Protein AF-A0A936Q0Y4-F1 (afdb_monomer_lite)

Radius of gyration: 27.25 Å; chains: 1; bounding box: 67×56×84 Å

Secondary structure (DSSP, 8-state):
-------HHHHHHHTS-SEE--EE---TT-HHHHHHHHHHHHHHHHT-TTSEEEEEEEGGGS-HHHHHHHHHHHH--BTTB---EEEEE-SSS-S--TTSSPPPPPS-TTGGGHHHHH--SSS--TTSSPPPPP--HHHHS---EEEEEE---SSSTTTTT-EEEEEE-SSS--EEEEE--TTSEEEEEEEPSEEEEEEETT---GGGEEEEEE-TTSEE-PPP-PPP--S--------PPPP--------------------PPPPP---------------

Structure (mmCIF, N/CA/C/O backbone):
data_AF-A0A936Q0Y4-F1
#
_entry.id   AF-A0A936Q0Y4-F1
#
loop_
_atom_site.group_PDB
_atom_site.id
_atom_site.type_symbol
_atom_site.label_atom_id
_atom_site.label_alt_id
_atom_site.label_comp_id
_atom_site.label_asym_id
_atom_site.label_entity_id
_atom_site.label_seq_id
_atom_site.pdbx_PDB_ins_code
_atom_site.Cartn_x
_atom_site.Cartn_y
_atom_site.Cartn_z
_atom_site.occupancy
_atom_site.B_iso_or_equiv
_atom_site.auth_seq_id
_atom_site.auth_comp_id
_atom_site.auth_asym_id
_atom_site.auth_atom_id
_atom_site.pdbx_PDB_model_num
ATOM 1 N N . MET A 1 1 ? 22.483 0.364 11.257 1.00 44.03 1 MET A N 1
ATOM 2 C CA . MET A 1 1 ? 21.123 -0.085 10.886 1.00 44.03 1 MET A CA 1
ATOM 3 C C . MET A 1 1 ? 20.164 1.065 11.154 1.00 44.03 1 MET A C 1
ATOM 5 O O . MET A 1 1 ? 19.905 1.358 12.313 1.00 44.03 1 MET A O 1
ATOM 9 N N . GLN A 1 2 ? 19.731 1.791 10.119 1.00 47.25 2 GLN A N 1
ATOM 10 C CA . GLN A 1 2 ? 18.724 2.844 10.293 1.00 47.25 2 GLN A CA 1
ATOM 11 C C . GLN A 1 2 ? 17.365 2.179 10.523 1.00 47.25 2 GLN A C 1
ATOM 13 O O . GLN A 1 2 ? 16.927 1.368 9.711 1.00 47.25 2 GLN A O 1
ATOM 18 N N . ARG A 1 3 ? 16.726 2.481 11.655 1.00 78.75 3 ARG A N 1
ATOM 19 C CA . ARG A 1 3 ? 15.358 2.055 11.959 1.00 78.75 3 ARG A CA 1
ATOM 20 C C . ARG A 1 3 ? 14.447 3.230 11.620 1.00 78.75 3 ARG A C 1
ATOM 22 O O . ARG A 1 3 ? 14.450 4.217 12.342 1.00 78.75 3 ARG A O 1
ATOM 29 N N . VAL A 1 4 ? 13.719 3.146 10.507 1.00 83.56 4 VAL A N 1
ATOM 30 C CA . VAL A 1 4 ? 12.783 4.204 10.071 1.00 83.56 4 VAL A CA 1
ATOM 31 C C . VAL A 1 4 ? 11.356 3.997 10.597 1.00 83.56 4 VAL A C 1
ATOM 33 O O . VAL A 1 4 ? 10.460 4.729 10.203 1.00 83.56 4 VAL A O 1
ATOM 36 N N . PHE A 1 5 ? 11.141 3.014 11.484 1.00 88.56 5 PHE A N 1
ATOM 37 C CA . PHE A 1 5 ? 9.839 2.673 12.086 1.00 88.56 5 PHE A CA 1
ATOM 38 C C . PHE A 1 5 ? 8.705 2.460 11.059 1.00 88.56 5 PHE A C 1
ATOM 40 O O . PHE A 1 5 ? 7.540 2.720 11.340 1.00 88.56 5 PHE A O 1
ATOM 47 N N . GLN A 1 6 ? 9.054 1.973 9.864 1.00 90.19 6 GLN A N 1
ATOM 48 C CA . GLN A 1 6 ? 8.125 1.704 8.763 1.00 90.19 6 GLN A CA 1
ATOM 49 C C . GLN A 1 6 ? 8.069 0.203 8.470 1.00 90.19 6 GLN A C 1
ATOM 51 O O . GLN A 1 6 ? 8.720 -0.281 7.543 1.00 90.19 6 GLN A O 1
ATOM 56 N N . ASP A 1 7 ? 7.304 -0.538 9.273 1.00 93.38 7 ASP A N 1
ATOM 57 C CA . ASP A 1 7 ? 7.049 -1.965 9.039 1.00 93.38 7 ASP A CA 1
ATOM 58 C C . ASP A 1 7 ? 5.896 -2.160 8.045 1.00 93.38 7 ASP A C 1
ATOM 60 O O . ASP A 1 7 ? 4.811 -2.649 8.355 1.00 93.38 7 ASP A O 1
ATOM 64 N N . TRP A 1 8 ? 6.135 -1.726 6.811 1.00 94.38 8 TRP A N 1
ATOM 65 C CA . TRP A 1 8 ? 5.148 -1.805 5.738 1.00 94.38 8 TRP A CA 1
ATOM 66 C C . TRP A 1 8 ? 4.722 -3.244 5.428 1.00 94.38 8 TRP A C 1
ATOM 68 O O . TRP A 1 8 ? 3.602 -3.462 4.965 1.00 94.38 8 TRP A O 1
ATOM 78 N N . HIS A 1 9 ? 5.590 -4.224 5.690 1.00 94.50 9 HIS A N 1
ATOM 79 C CA . HIS A 1 9 ? 5.288 -5.633 5.488 1.00 94.50 9 HIS A CA 1
ATOM 80 C C . HIS A 1 9 ? 4.212 -6.110 6.470 1.00 94.50 9 HIS A C 1
ATOM 82 O O . HIS A 1 9 ? 3.206 -6.672 6.032 1.00 94.50 9 HIS A O 1
ATOM 88 N N . ALA A 1 10 ? 4.370 -5.819 7.768 1.00 94.25 10 ALA A N 1
ATOM 89 C CA . ALA A 1 10 ? 3.333 -6.095 8.761 1.00 94.25 10 ALA A CA 1
ATOM 90 C C . ALA A 1 10 ? 2.037 -5.332 8.445 1.00 94.25 10 ALA A C 1
ATOM 92 O O . ALA A 1 10 ? 0.947 -5.898 8.510 1.00 94.25 10 ALA A O 1
ATOM 93 N N . TRP A 1 11 ? 2.126 -4.080 7.986 1.00 95.12 11 TRP A N 1
ATOM 94 C CA . TRP A 1 11 ? 0.936 -3.299 7.626 1.00 95.12 11 TRP A CA 1
ATOM 95 C C . TRP A 1 11 ? 0.146 -3.895 6.447 1.00 95.12 11 TRP A C 1
ATOM 97 O O . TRP A 1 11 ? -1.085 -3.789 6.422 1.00 95.12 11 TRP A O 1
ATOM 107 N N . LEU A 1 12 ? 0.811 -4.549 5.486 1.00 95.19 12 LEU A N 1
ATOM 108 C CA . LEU A 1 12 ? 0.143 -5.332 4.436 1.00 95.19 12 LEU A CA 1
ATOM 109 C C . LEU A 1 12 ? -0.513 -6.600 4.998 1.00 95.19 12 LEU A C 1
ATOM 111 O O . LEU A 1 12 ? -1.642 -6.925 4.620 1.00 95.19 12 LEU A O 1
ATOM 115 N N . GLU A 1 13 ? 0.173 -7.310 5.896 1.00 94.19 13 GLU A N 1
ATOM 116 C CA . GLU A 1 13 ? -0.337 -8.530 6.533 1.00 94.19 13 GLU A CA 1
ATOM 117 C C . GLU A 1 13 ? -1.594 -8.255 7.372 1.00 94.19 13 GLU A C 1
ATOM 119 O O . GLU A 1 13 ? -2.608 -8.960 7.268 1.00 94.19 13 GLU A O 1
ATOM 124 N N . GLU A 1 14 ? -1.548 -7.194 8.175 1.00 92.94 14 GLU A N 1
ATOM 125 C CA . GLU A 1 14 ? -2.656 -6.699 8.991 1.00 92.94 14 GLU A CA 1
ATOM 126 C C . GLU A 1 14 ? -3.783 -6.117 8.131 1.00 92.94 14 GLU A C 1
ATOM 128 O O . GLU A 1 14 ? -4.952 -6.118 8.528 1.00 92.94 14 GLU A O 1
ATOM 133 N N . GLY A 1 15 ? -3.449 -5.693 6.912 1.00 93.00 15 GLY A N 1
ATOM 134 C CA . GLY A 1 15 ? -4.382 -5.128 5.954 1.00 93.00 15 GLY A CA 1
ATOM 135 C C . GLY A 1 15 ? -4.715 -3.661 6.216 1.00 93.00 15 GLY A C 1
ATOM 136 O O . GLY A 1 15 ? -5.792 -3.229 5.799 1.00 93.00 15 GLY A O 1
ATOM 137 N N . ILE A 1 16 ? -3.811 -2.945 6.892 1.00 93.25 16 ILE A N 1
ATOM 138 C CA . ILE A 1 16 ? -3.832 -1.491 7.108 1.00 93.25 16 ILE A CA 1
ATOM 139 C C . ILE A 1 16 ? -3.593 -0.760 5.783 1.00 93.25 16 ILE A C 1
ATOM 141 O O . ILE A 1 16 ? -4.251 0.237 5.502 1.00 93.25 16 ILE A O 1
ATOM 145 N N . LEU A 1 17 ? -2.677 -1.275 4.958 1.00 94.69 17 LEU A N 1
ATOM 146 C CA . LEU A 1 17 ? -2.423 -0.761 3.614 1.00 94.69 17 LEU A CA 1
ATOM 147 C C . LEU A 1 17 ? -3.189 -1.561 2.561 1.00 94.69 17 LEU A C 1
ATOM 149 O O . LEU A 1 17 ? -3.325 -2.781 2.671 1.00 94.69 17 LEU A O 1
ATOM 153 N N . ASP A 1 18 ? -3.628 -0.878 1.503 1.00 93.00 18 ASP A N 1
ATOM 154 C CA . ASP A 1 18 ? -4.085 -1.522 0.269 1.00 93.00 18 ASP A CA 1
ATOM 155 C C . ASP A 1 18 ? -2.906 -1.939 -0.614 1.00 93.00 18 ASP A C 1
ATOM 157 O O . ASP A 1 18 ? -2.888 -3.040 -1.163 1.00 93.00 18 ASP A O 1
ATOM 161 N N . LEU A 1 19 ? -1.922 -1.048 -0.740 1.00 93.88 19 LEU A N 1
ATOM 162 C CA . LEU A 1 19 ? -0.733 -1.226 -1.561 1.00 93.88 19 LEU A CA 1
ATOM 163 C C . LEU A 1 19 ? 0.509 -0.751 -0.805 1.00 93.88 19 LEU A C 1
ATOM 165 O O . LEU A 1 19 ? 0.465 0.280 -0.135 1.00 93.88 19 LEU A O 1
ATOM 169 N N . ALA A 1 20 ? 1.625 -1.456 -0.977 1.00 96.00 20 ALA A N 1
ATOM 170 C CA . ALA A 1 20 ? 2.949 -0.943 -0.635 1.00 96.00 20 ALA A CA 1
ATOM 171 C C . ALA A 1 20 ? 3.695 -0.530 -1.904 1.00 96.00 20 ALA A C 1
ATOM 173 O O . ALA A 1 20 ? 3.575 -1.189 -2.940 1.00 96.00 20 ALA A O 1
ATOM 174 N N . VAL A 1 21 ? 4.495 0.537 -1.808 1.00 97.12 21 VAL A N 1
ATOM 175 C CA . VAL A 1 21 ? 5.378 0.990 -2.892 1.00 97.12 21 VAL A CA 1
ATOM 176 C C . VAL A 1 21 ? 6.831 1.074 -2.408 1.00 97.12 21 VAL A C 1
ATOM 178 O O . VAL A 1 21 ? 7.335 2.181 -2.196 1.00 97.12 21 VAL A O 1
ATOM 181 N N . PRO A 1 22 ? 7.517 -0.062 -2.164 1.00 96.31 22 PRO A N 1
ATOM 182 C CA . PRO A 1 22 ? 8.913 -0.040 -1.744 1.00 96.31 22 PRO A CA 1
ATOM 183 C C . PRO A 1 22 ? 9.793 0.644 -2.796 1.00 96.31 22 PRO A C 1
ATOM 185 O O . PRO A 1 22 ? 9.683 0.395 -3.999 1.00 96.31 22 PRO A O 1
ATOM 188 N N . MET A 1 23 ? 10.665 1.542 -2.339 1.00 96.19 23 MET A N 1
ATOM 189 C CA . MET A 1 23 ? 11.540 2.339 -3.201 1.00 96.19 23 MET A CA 1
ATOM 190 C C . MET A 1 23 ? 12.806 1.559 -3.569 1.00 96.19 23 MET A C 1
ATOM 192 O O . MET A 1 23 ? 13.896 1.838 -3.063 1.00 96.19 23 MET A O 1
ATOM 196 N N . ASN A 1 24 ? 12.673 0.599 -4.483 1.00 96.62 24 ASN A N 1
ATOM 197 C CA . ASN A 1 24 ? 13.772 -0.217 -5.005 1.00 96.62 24 ASN A CA 1
ATOM 198 C C . ASN A 1 24 ? 14.612 0.562 -6.029 1.00 96.62 24 ASN A C 1
ATOM 200 O O . ASN A 1 24 ? 14.730 0.189 -7.196 1.00 96.62 24 ASN A O 1
ATOM 204 N N . TYR A 1 25 ? 15.202 1.680 -5.595 1.00 96.12 25 TYR A N 1
ATOM 205 C CA . TYR A 1 25 ? 15.968 2.608 -6.433 1.00 96.12 25 TYR A CA 1
ATOM 206 C C . TYR A 1 25 ? 17.356 2.063 -6.789 1.00 96.12 25 TYR A C 1
ATOM 208 O O . TYR A 1 25 ? 18.395 2.585 -6.378 1.00 96.12 25 TYR A O 1
ATOM 216 N N . ALA A 1 26 ? 17.352 0.999 -7.583 1.00 95.50 26 ALA A N 1
ATOM 217 C CA . ALA A 1 26 ? 18.524 0.295 -8.058 1.00 95.50 26 ALA A CA 1
ATOM 218 C C . ALA A 1 26 ? 19.135 0.968 -9.292 1.00 95.50 26 ALA A C 1
ATOM 220 O O . ALA A 1 26 ? 18.426 1.387 -10.211 1.00 95.50 26 ALA A O 1
ATOM 221 N N . ARG A 1 27 ? 20.468 1.034 -9.319 1.00 95.19 27 ARG A N 1
ATOM 222 C CA . ARG A 1 27 ? 21.242 1.394 -10.509 1.00 95.19 27 ARG A CA 1
ATOM 223 C C . ARG A 1 27 ? 21.534 0.116 -11.289 1.00 95.19 27 ARG A C 1
ATOM 225 O O . ARG A 1 27 ? 22.201 -0.770 -10.768 1.00 95.19 27 ARG A O 1
ATOM 232 N N . GLU A 1 28 ? 21.051 0.043 -12.521 1.00 95.12 28 GLU A N 1
ATOM 233 C CA . GLU A 1 28 ? 21.130 -1.155 -13.361 1.00 95.12 28 GLU A CA 1
ATOM 234 C C . GLU A 1 28 ? 22.555 -1.519 -13.773 1.00 95.12 28 GLU A C 1
ATOM 236 O O . GLU A 1 28 ? 22.877 -2.694 -13.911 1.00 95.12 28 GLU A O 1
ATOM 241 N N . SER A 1 29 ? 23.409 -0.510 -13.946 1.00 93.94 29 SER A N 1
ATOM 242 C CA . SER A 1 29 ? 24.798 -0.679 -14.379 1.00 93.94 29 SER A CA 1
ATOM 243 C C . SER A 1 29 ? 25.730 -1.226 -13.290 1.00 93.94 29 SER A C 1
ATOM 245 O O . SER A 1 29 ? 26.901 -1.457 -13.567 1.00 93.94 29 SER A O 1
ATOM 247 N N . ASP A 1 30 ? 25.257 -1.369 -12.047 1.00 96.00 30 ASP A N 1
ATOM 248 C CA . ASP A 1 30 ? 26.005 -1.992 -10.950 1.00 96.00 30 ASP A CA 1
ATOM 249 C C . ASP A 1 30 ? 25.449 -3.405 -10.720 1.00 96.00 30 ASP A C 1
ATOM 251 O O . ASP A 1 30 ? 24.337 -3.575 -10.216 1.00 96.00 30 ASP A O 1
ATOM 255 N N . ASP A 1 31 ? 26.236 -4.427 -11.068 1.00 96.19 31 ASP A N 1
ATOM 256 C CA . ASP A 1 31 ? 25.842 -5.840 -10.985 1.00 96.19 31 ASP A CA 1
ATOM 257 C C . ASP A 1 31 ? 25.404 -6.279 -9.588 1.00 96.19 31 ASP A C 1
ATOM 259 O O . ASP A 1 31 ? 24.463 -7.067 -9.431 1.00 96.19 31 ASP A O 1
ATOM 263 N N . ARG A 1 32 ? 26.052 -5.749 -8.550 1.00 97.06 32 ARG A N 1
ATOM 264 C CA . ARG A 1 32 ? 25.715 -6.067 -7.163 1.00 97.06 32 ARG A CA 1
ATOM 265 C C . ARG A 1 32 ? 24.365 -5.459 -6.798 1.00 97.06 32 ARG A C 1
ATOM 267 O O . ARG A 1 32 ? 23.534 -6.134 -6.194 1.00 97.06 32 ARG A O 1
ATOM 274 N N . VAL A 1 33 ? 24.122 -4.208 -7.187 1.00 96.50 33 VAL A N 1
ATOM 275 C CA . VAL A 1 33 ? 22.842 -3.523 -6.935 1.00 96.50 33 VAL A CA 1
ATOM 276 C C . VAL A 1 33 ? 21.709 -4.148 -7.752 1.00 96.50 33 VAL A C 1
ATOM 278 O O . VAL A 1 33 ? 20.606 -4.315 -7.231 1.00 96.50 33 VAL A O 1
ATOM 281 N N . ARG A 1 34 ? 21.982 -4.567 -8.989 1.00 96.88 34 ARG A N 1
ATOM 282 C CA . ARG A 1 34 ? 21.047 -5.321 -9.831 1.00 96.88 34 ARG A CA 1
ATOM 283 C C . ARG A 1 34 ? 20.660 -6.661 -9.199 1.00 96.88 34 ARG A C 1
ATOM 285 O O . ARG A 1 34 ? 19.479 -6.984 -9.134 1.00 96.88 34 ARG A O 1
ATOM 292 N N . THR A 1 35 ? 21.626 -7.390 -8.641 1.00 96.94 35 THR A N 1
ATOM 293 C CA . THR A 1 35 ? 21.362 -8.647 -7.916 1.00 96.94 35 THR A CA 1
ATOM 294 C C . THR A 1 35 ? 20.473 -8.414 -6.689 1.00 96.94 35 THR A C 1
ATOM 296 O O . THR A 1 35 ? 19.546 -9.180 -6.428 1.00 96.94 35 THR A O 1
ATOM 299 N N . TRP A 1 36 ? 20.706 -7.331 -5.939 1.00 96.44 36 TRP A N 1
ATOM 300 C CA . TRP A 1 36 ? 19.849 -6.960 -4.808 1.00 96.44 36 TRP A CA 1
ATOM 301 C C . TRP A 1 36 ? 18.430 -6.599 -5.239 1.00 96.44 36 TRP A C 1
ATOM 303 O O . TRP A 1 36 ? 17.477 -7.020 -4.588 1.00 96.44 36 TRP A O 1
ATOM 313 N N . PHE A 1 37 ? 18.286 -5.851 -6.332 1.00 97.56 37 PHE A N 1
ATOM 314 C CA . PHE A 1 37 ? 16.987 -5.527 -6.915 1.00 97.56 37 PHE A CA 1
ATOM 315 C C . PHE A 1 37 ? 16.197 -6.790 -7.260 1.00 97.56 37 PHE A C 1
ATOM 317 O O . PHE A 1 37 ? 15.040 -6.913 -6.865 1.00 97.56 37 PHE A O 1
ATOM 324 N N . ASP A 1 38 ? 16.833 -7.755 -7.925 1.00 96.31 38 ASP A N 1
ATOM 325 C CA . ASP A 1 38 ? 16.187 -9.016 -8.291 1.00 96.31 38 ASP A CA 1
ATOM 326 C C . ASP A 1 38 ? 15.745 -9.808 -7.048 1.00 96.31 38 ASP A C 1
ATOM 328 O O . ASP A 1 38 ? 14.635 -10.346 -7.015 1.00 96.31 38 ASP A O 1
ATOM 332 N N . GLY A 1 39 ? 16.563 -9.810 -5.990 1.00 96.19 39 GLY A N 1
ATOM 333 C CA . GLY A 1 39 ? 16.207 -10.393 -4.696 1.00 96.19 39 GLY A CA 1
ATOM 334 C C . GLY A 1 39 ? 14.992 -9.723 -4.042 1.00 96.19 39 GLY A C 1
ATOM 335 O O . GLY A 1 39 ? 14.079 -10.422 -3.596 1.00 96.19 39 GLY A O 1
ATOM 336 N N . TRP A 1 40 ? 14.942 -8.387 -4.027 1.00 96.31 40 TRP A N 1
ATOM 337 C CA . TRP A 1 40 ? 13.805 -7.624 -3.499 1.00 96.31 40 TRP A CA 1
ATOM 338 C C . TRP A 1 40 ? 12.527 -7.870 -4.291 1.00 96.31 40 TRP A C 1
ATOM 340 O O . TRP A 1 40 ? 11.505 -8.188 -3.693 1.00 96.31 40 TRP A O 1
ATOM 350 N N . VAL A 1 41 ? 12.587 -7.824 -5.623 1.00 95.94 41 VAL A N 1
ATOM 351 C CA . VAL A 1 41 ? 11.433 -8.103 -6.492 1.00 95.94 41 VAL A CA 1
ATOM 352 C C . VAL A 1 41 ? 10.897 -9.517 -6.253 1.00 95.94 41 VAL A C 1
ATOM 354 O O . VAL A 1 41 ? 9.684 -9.716 -6.162 1.00 95.94 41 VAL A O 1
ATOM 357 N N . ALA A 1 42 ? 11.783 -10.509 -6.119 1.00 94.19 42 ALA A N 1
ATOM 358 C CA . ALA A 1 42 ? 11.386 -11.881 -5.818 1.00 94.19 42 ALA A CA 1
ATOM 359 C C . ALA A 1 42 ? 10.763 -12.007 -4.417 1.00 94.19 42 ALA A C 1
ATOM 361 O O . ALA A 1 42 ? 9.792 -12.742 -4.232 1.00 94.19 42 ALA A O 1
ATOM 362 N N . TRP A 1 43 ? 11.306 -11.301 -3.422 1.00 94.88 43 TRP A N 1
ATOM 363 C CA . TRP A 1 43 ? 10.759 -11.291 -2.069 1.00 94.88 43 TRP A CA 1
ATOM 364 C C . TRP A 1 43 ? 9.385 -10.615 -2.031 1.00 94.88 43 TRP A C 1
ATOM 366 O O . TRP A 1 43 ? 8.420 -11.243 -1.606 1.00 94.88 43 TRP A O 1
ATOM 376 N N . GLU A 1 44 ? 9.258 -9.399 -2.554 1.00 95.31 44 GLU A N 1
ATOM 377 C CA . GLU A 1 44 ? 8.011 -8.627 -2.604 1.00 95.31 44 GLU A CA 1
ATOM 378 C C . GLU A 1 44 ? 6.869 -9.404 -3.239 1.00 95.31 44 GLU A C 1
ATOM 380 O O . GLU A 1 44 ? 5.756 -9.400 -2.721 1.00 95.31 44 GLU A O 1
ATOM 385 N N . ARG A 1 45 ? 7.162 -10.124 -4.325 1.00 92.56 45 ARG A N 1
ATOM 386 C CA . ARG A 1 45 ? 6.200 -10.964 -5.036 1.00 92.56 45 ARG A CA 1
ATOM 387 C C . ARG A 1 45 ? 5.528 -11.987 -4.120 1.00 92.56 45 ARG A C 1
ATOM 389 O O . ARG A 1 45 ? 4.315 -12.160 -4.211 1.00 92.56 45 ARG A O 1
ATOM 396 N N . ARG A 1 46 ? 6.300 -12.602 -3.217 1.00 92.06 46 ARG A N 1
ATOM 397 C CA . ARG A 1 46 ? 5.841 -13.628 -2.263 1.00 92.06 46 ARG A CA 1
ATOM 398 C C . ARG A 1 46 ? 5.254 -13.056 -0.968 1.00 92.06 46 ARG A C 1
ATOM 400 O O . ARG A 1 46 ? 4.683 -13.806 -0.186 1.00 92.06 46 ARG A O 1
ATOM 407 N N . HIS A 1 47 ? 5.383 -11.749 -0.737 1.00 93.12 47 HIS A N 1
ATOM 408 C CA . HIS A 1 47 ? 5.016 -11.091 0.524 1.00 93.12 47 HIS A CA 1
ATOM 409 C C . HIS A 1 47 ? 3.978 -9.972 0.325 1.00 93.12 47 HIS A C 1
ATOM 411 O O . HIS A 1 47 ? 3.937 -8.992 1.065 1.00 93.12 47 HIS A O 1
ATOM 417 N N . GLN A 1 48 ? 3.107 -10.120 -0.680 1.00 91.50 48 GLN A N 1
ATOM 418 C CA . GLN A 1 48 ? 1.998 -9.189 -0.942 1.00 91.50 48 GLN A CA 1
ATOM 419 C C . GLN A 1 48 ? 0.782 -9.438 -0.035 1.00 91.50 48 GLN A C 1
ATOM 421 O O . GLN A 1 48 ? -0.149 -8.631 -0.007 1.00 91.50 48 GLN A O 1
ATOM 426 N N . HIS A 1 49 ? 0.766 -10.557 0.700 1.00 91.81 49 HIS A N 1
ATOM 427 C CA . HIS A 1 49 ? -0.354 -10.987 1.543 1.00 91.81 49 HIS A CA 1
ATOM 428 C C . HIS A 1 49 ? -1.679 -11.001 0.763 1.00 91.81 49 HIS A C 1
ATOM 430 O O . HIS A 1 49 ? -1.754 -11.521 -0.345 1.00 91.81 49 HIS A O 1
ATOM 436 N N . ARG A 1 50 ? -2.756 -10.441 1.327 1.00 89.44 50 ARG A N 1
ATOM 437 C CA . ARG A 1 50 ? -4.054 -10.258 0.644 1.00 89.44 50 ARG A CA 1
ATOM 438 C C . ARG A 1 50 ? -4.215 -8.830 0.115 1.00 89.44 50 ARG A C 1
ATOM 440 O O . ARG A 1 50 ? -5.318 -8.275 0.162 1.00 89.44 50 ARG A O 1
ATOM 447 N N . ARG A 1 51 ? -3.094 -8.228 -0.269 1.00 93.38 51 ARG A N 1
ATOM 448 C CA . ARG A 1 51 ? -2.919 -6.844 -0.714 1.00 93.38 51 ARG A CA 1
ATOM 449 C C . ARG A 1 51 ? -2.087 -6.851 -1.996 1.00 93.38 51 ARG A C 1
ATOM 451 O O . ARG A 1 51 ? -2.083 -7.852 -2.711 1.00 93.38 51 ARG A O 1
ATOM 458 N N . GLY A 1 52 ? -1.444 -5.738 -2.334 1.00 92.75 52 GLY A N 1
ATOM 459 C CA . GLY A 1 52 ? -0.565 -5.668 -3.497 1.00 92.75 52 GLY A CA 1
ATOM 460 C C . GLY A 1 52 ? 0.715 -4.890 -3.232 1.00 92.75 52 GLY A C 1
ATOM 461 O O . GLY A 1 52 ? 0.756 -3.995 -2.389 1.00 92.75 52 GLY A O 1
ATOM 462 N N . THR A 1 53 ? 1.743 -5.201 -4.012 1.00 94.75 53 THR A N 1
ATOM 463 C CA . THR A 1 53 ? 3.006 -4.461 -4.009 1.00 94.75 53 THR A CA 1
ATOM 464 C C . THR A 1 53 ? 3.271 -3.872 -5.388 1.00 94.75 53 THR A C 1
ATOM 466 O O . THR A 1 53 ? 3.187 -4.559 -6.408 1.00 94.75 53 THR A O 1
ATOM 469 N N . VAL A 1 54 ? 3.576 -2.577 -5.418 1.00 95.75 54 VAL A N 1
ATOM 470 C CA . VAL A 1 54 ? 3.996 -1.822 -6.601 1.00 95.75 54 VAL A CA 1
ATOM 471 C C . VAL A 1 54 ? 5.488 -1.551 -6.465 1.00 95.75 54 VAL A C 1
ATOM 473 O O . VAL A 1 54 ? 5.923 -0.970 -5.479 1.00 95.75 54 VAL A O 1
ATOM 476 N N . VAL A 1 55 ? 6.288 -1.931 -7.453 1.00 97.44 55 VAL A N 1
ATOM 477 C CA . VAL A 1 55 ? 7.743 -1.766 -7.350 1.00 97.44 55 VAL A CA 1
ATOM 478 C C . VAL A 1 55 ? 8.137 -0.333 -7.691 1.00 97.44 55 VAL A C 1
ATOM 480 O O . VAL A 1 55 ? 7.895 0.129 -8.808 1.00 97.44 55 VAL A O 1
ATOM 483 N N . GLY A 1 56 ? 8.753 0.376 -6.745 1.00 97.69 56 GLY A N 1
ATOM 484 C CA . GLY A 1 56 ? 9.314 1.704 -6.971 1.00 97.69 56 GLY A CA 1
ATOM 485 C C . GLY A 1 56 ? 10.645 1.633 -7.720 1.00 97.69 56 GLY A C 1
ATOM 486 O O . GLY A 1 56 ? 11.614 1.092 -7.200 1.00 97.69 56 GLY A O 1
ATOM 487 N N . LEU A 1 57 ? 10.716 2.211 -8.918 1.00 97.62 57 LEU A N 1
ATOM 488 C CA . LEU A 1 57 ? 11.922 2.275 -9.745 1.00 97.62 57 LEU A CA 1
ATOM 489 C C . LEU A 1 57 ? 12.543 3.669 -9.694 1.00 97.62 57 LEU A C 1
ATOM 491 O O . LEU A 1 57 ? 11.859 4.679 -9.857 1.00 97.62 57 LEU A O 1
ATOM 495 N N . GLY A 1 58 ? 13.861 3.726 -9.510 1.00 95.25 58 GLY A N 1
ATOM 496 C CA . GLY A 1 58 ? 14.625 4.973 -9.498 1.00 95.25 58 GLY A CA 1
ATOM 497 C C . GLY A 1 58 ? 15.070 5.362 -10.903 1.00 95.25 58 GLY A C 1
ATOM 498 O O . GLY A 1 58 ? 16.252 5.242 -11.214 1.00 95.25 58 GLY A O 1
ATOM 499 N N . GLY A 1 59 ? 14.141 5.806 -11.751 1.00 92.56 59 GLY A N 1
ATOM 500 C CA . GLY A 1 59 ? 14.398 6.125 -13.160 1.00 92.56 59 GLY A CA 1
ATOM 501 C C . GLY A 1 59 ? 15.553 7.107 -13.364 1.00 92.56 59 GLY A C 1
ATOM 502 O O . GLY A 1 59 ? 16.429 6.869 -14.186 1.00 92.56 59 GLY A O 1
ATOM 503 N N . TYR A 1 60 ? 15.650 8.131 -12.513 1.00 90.31 60 TYR A N 1
ATOM 504 C CA . TYR A 1 60 ? 16.750 9.111 -12.491 1.00 90.31 60 TYR A CA 1
ATOM 505 C C . TYR A 1 60 ? 18.171 8.519 -12.392 1.00 90.31 60 TYR A C 1
ATOM 507 O O . TYR A 1 60 ? 19.144 9.236 -12.606 1.00 90.31 60 TYR A O 1
ATOM 515 N N . ARG A 1 61 ? 18.317 7.230 -12.055 1.00 92.06 61 ARG A N 1
ATOM 516 C CA . ARG A 1 61 ? 19.607 6.522 -11.965 1.00 92.06 61 ARG A CA 1
ATOM 517 C C . ARG A 1 61 ? 19.957 5.715 -13.213 1.00 92.06 61 ARG A C 1
ATOM 519 O O . ARG A 1 61 ? 21.056 5.166 -13.267 1.00 92.06 61 ARG A O 1
ATOM 526 N N . ASN A 1 62 ? 19.031 5.595 -14.161 1.00 93.00 62 ASN A N 1
ATOM 527 C CA . ASN A 1 62 ? 19.071 4.600 -15.224 1.00 93.00 62 ASN A CA 1
ATOM 528 C C . ASN A 1 62 ? 18.804 5.223 -16.599 1.00 93.00 62 ASN A C 1
ATOM 530 O O . ASN A 1 62 ? 18.050 6.189 -16.728 1.00 93.00 62 ASN A O 1
ATOM 534 N N . SER A 1 63 ? 19.408 4.642 -17.636 1.00 92.00 63 SER A N 1
ATOM 535 C CA . SER A 1 63 ? 19.035 4.920 -19.023 1.00 92.00 63 SER A CA 1
ATOM 536 C C . SER A 1 63 ? 17.613 4.402 -19.321 1.00 92.00 63 SER A C 1
ATOM 538 O O . SER A 1 63 ? 17.062 3.608 -18.542 1.00 92.00 63 SER A O 1
ATOM 540 N N . PRO A 1 64 ? 17.010 4.811 -20.451 1.00 92.75 64 PRO A N 1
ATOM 541 C CA . PRO A 1 64 ? 15.778 4.213 -20.961 1.00 92.75 64 PRO A CA 1
ATOM 542 C C . PRO A 1 64 ? 15.815 2.676 -21.017 1.00 92.75 64 PRO A C 1
ATOM 544 O O . PRO A 1 64 ? 14.956 2.030 -20.417 1.00 92.75 64 PRO A O 1
ATOM 547 N N . ASP A 1 65 ? 16.841 2.084 -21.639 1.00 94.25 65 ASP A N 1
ATOM 548 C CA . ASP A 1 65 ? 16.995 0.624 -21.755 1.00 94.25 65 ASP A CA 1
ATOM 549 C C . ASP A 1 65 ? 17.133 -0.067 -20.402 1.00 94.25 65 ASP A C 1
ATOM 551 O O . ASP A 1 65 ? 16.471 -1.067 -20.133 1.00 94.25 65 ASP A O 1
ATOM 555 N N . ALA A 1 66 ? 17.933 0.505 -19.502 1.00 95.44 66 ALA A N 1
ATOM 556 C CA . ALA A 1 66 ? 18.086 -0.008 -18.147 1.00 95.44 66 ALA A CA 1
ATOM 557 C C . ALA A 1 66 ? 16.757 0.005 -17.372 1.00 95.44 66 ALA A C 1
ATOM 559 O O . ALA A 1 66 ? 16.420 -0.948 -16.665 1.00 95.44 66 ALA A O 1
ATOM 560 N N . THR A 1 67 ? 15.969 1.069 -17.534 1.00 95.81 67 THR A N 1
ATOM 561 C CA . THR A 1 67 ? 14.640 1.179 -16.922 1.00 95.81 67 THR A CA 1
ATOM 562 C C . THR A 1 67 ? 13.675 0.151 -17.519 1.00 95.81 67 THR A C 1
ATOM 564 O O . THR A 1 67 ? 12.957 -0.517 -16.772 1.00 95.81 67 THR A O 1
ATOM 567 N N . LEU A 1 68 ? 13.678 -0.040 -18.844 1.00 96.62 68 LEU A N 1
ATOM 568 C CA . LEU A 1 68 ? 12.872 -1.070 -19.512 1.00 96.62 68 LEU A CA 1
ATOM 569 C C . LEU A 1 68 ? 13.273 -2.485 -19.076 1.00 96.62 68 LEU A C 1
ATOM 571 O O . LEU A 1 68 ? 12.392 -3.314 -18.838 1.00 96.62 68 LEU A O 1
ATOM 575 N N . ALA A 1 69 ? 14.565 -2.747 -18.868 1.00 96.81 69 ALA A N 1
ATOM 576 C CA . ALA A 1 69 ? 15.049 -4.013 -18.328 1.00 96.81 69 ALA A CA 1
ATOM 577 C C . ALA A 1 69 ? 14.501 -4.275 -16.913 1.00 96.81 69 ALA A C 1
ATOM 579 O O . ALA A 1 69 ? 13.960 -5.355 -16.657 1.00 96.8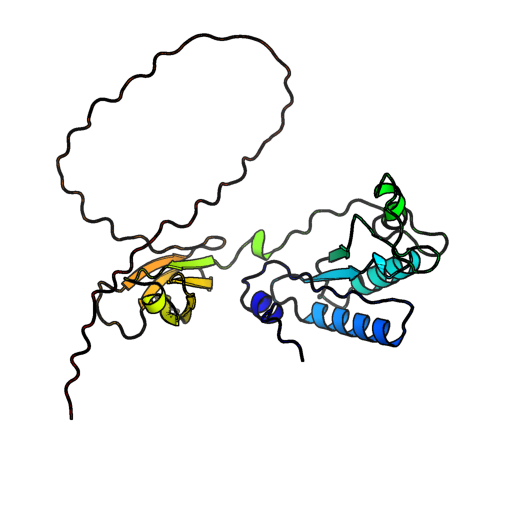1 69 ALA A O 1
ATOM 580 N N . GLN A 1 70 ? 14.545 -3.283 -16.012 1.00 97.50 70 GLN A N 1
ATOM 581 C CA . GLN A 1 70 ? 13.942 -3.389 -14.674 1.00 97.50 70 GLN A CA 1
ATOM 582 C C . GLN A 1 70 ? 12.430 -3.642 -14.741 1.00 97.50 70 GLN A C 1
ATOM 584 O O . GLN A 1 70 ? 11.921 -4.538 -14.064 1.00 97.50 70 GLN A O 1
ATOM 589 N N . ILE A 1 71 ? 11.710 -2.913 -15.601 1.00 96.75 71 ILE A N 1
ATOM 590 C CA . ILE A 1 71 ? 10.271 -3.114 -15.829 1.00 96.75 71 ILE A CA 1
ATOM 591 C C . ILE A 1 71 ? 9.988 -4.543 -16.313 1.00 96.75 71 ILE A C 1
ATOM 593 O O . ILE A 1 71 ? 9.061 -5.189 -15.817 1.00 96.75 71 ILE A O 1
ATOM 597 N N . GLY A 1 72 ? 10.797 -5.056 -17.243 1.00 95.25 72 GLY A N 1
ATOM 598 C CA . GLY A 1 72 ? 10.709 -6.429 -17.733 1.00 95.25 72 GLY A CA 1
ATOM 599 C C . GLY A 1 72 ? 10.832 -7.451 -16.604 1.00 95.25 72 GLY A C 1
ATOM 600 O O . GLY A 1 72 ? 10.008 -8.360 -16.506 1.00 95.25 72 GLY A O 1
ATOM 601 N N . ARG A 1 73 ? 11.796 -7.264 -15.692 1.00 95.00 73 ARG A N 1
ATOM 602 C CA . ARG A 1 73 ? 11.989 -8.159 -14.539 1.00 95.00 73 ARG A CA 1
ATOM 603 C C . ARG A 1 73 ? 10.833 -8.114 -13.544 1.00 95.00 73 ARG A C 1
ATOM 605 O O . ARG A 1 73 ? 10.389 -9.172 -13.102 1.00 95.00 73 ARG A O 1
ATOM 612 N N . VAL A 1 74 ? 10.291 -6.932 -13.248 1.00 95.62 74 VAL A N 1
ATOM 613 C CA . VAL A 1 74 ? 9.115 -6.777 -12.369 1.00 95.62 74 VAL A CA 1
ATOM 614 C C . VAL A 1 74 ? 7.883 -7.472 -12.956 1.00 95.62 74 VAL A C 1
ATOM 616 O O . VAL A 1 74 ? 7.138 -8.145 -12.241 1.00 95.62 74 VAL A O 1
ATOM 619 N N . ARG A 1 75 ? 7.685 -7.359 -14.273 1.00 91.94 75 ARG A N 1
ATOM 620 C CA . ARG A 1 75 ? 6.525 -7.916 -14.983 1.00 91.94 75 ARG A CA 1
ATOM 621 C C . ARG A 1 75 ? 6.546 -9.420 -15.181 1.00 91.94 75 ARG A C 1
ATOM 623 O O . ARG A 1 75 ? 5.505 -9.965 -15.550 1.00 91.94 75 ARG A O 1
ATOM 630 N N . ARG A 1 76 ? 7.680 -10.088 -14.952 1.00 89.31 76 ARG A N 1
ATOM 631 C CA . ARG A 1 76 ? 7.723 -11.553 -14.984 1.00 89.31 76 ARG A CA 1
ATOM 632 C C . ARG A 1 76 ? 6.639 -12.111 -14.065 1.00 89.31 76 ARG A C 1
ATOM 634 O O . ARG A 1 76 ? 6.416 -11.605 -12.964 1.00 89.31 76 ARG A O 1
ATOM 641 N N . VAL A 1 77 ? 5.926 -13.113 -14.558 1.00 78.44 77 VAL A N 1
ATOM 642 C CA . VAL A 1 77 ? 4.916 -13.840 -13.791 1.00 78.44 77 VAL A CA 1
ATOM 643 C C . VAL A 1 77 ? 5.570 -15.129 -13.320 1.00 78.44 77 VAL A C 1
ATOM 645 O O . VAL A 1 77 ? 6.069 -15.896 -14.138 1.00 78.44 77 VAL A O 1
ATOM 648 N N . GLU A 1 78 ? 5.580 -15.348 -12.010 1.00 73.56 78 GLU A N 1
ATOM 649 C CA . GLU A 1 78 ? 6.071 -16.578 -11.392 1.00 73.56 78 GLU A CA 1
ATOM 650 C C . GLU A 1 78 ? 4.899 -17.206 -10.635 1.00 73.56 78 GLU A C 1
ATOM 652 O O . GLU A 1 78 ? 4.497 -16.726 -9.576 1.00 73.56 78 GLU A O 1
ATOM 657 N N . GLY A 1 79 ? 4.286 -18.237 -11.221 1.00 71.81 79 GLY A N 1
ATOM 658 C CA . GLY A 1 79 ? 3.077 -18.851 -10.668 1.00 71.81 79 GLY A CA 1
ATOM 659 C C . GLY A 1 79 ? 1.882 -17.889 -10.637 1.00 71.81 79 GLY A C 1
ATOM 660 O O . GLY A 1 79 ? 1.597 -17.207 -11.621 1.00 71.81 79 GLY A O 1
ATOM 661 N N . LEU A 1 80 ? 1.164 -17.858 -9.510 1.00 64.25 80 LEU A N 1
ATOM 662 C CA . LEU A 1 80 ? 0.010 -16.970 -9.299 1.00 64.25 80 LEU A CA 1
ATOM 663 C C . LEU A 1 80 ? 0.410 -15.593 -8.742 1.00 64.25 80 LEU A C 1
ATOM 665 O O . LEU A 1 80 ? -0.420 -14.682 -8.697 1.00 64.25 80 LEU A O 1
ATOM 669 N N . ASP A 1 81 ? 1.676 -15.419 -8.360 1.00 75.81 81 ASP A N 1
ATOM 670 C CA . ASP A 1 81 ? 2.139 -14.235 -7.650 1.00 75.81 81 ASP A CA 1
ATOM 671 C C . ASP A 1 81 ? 2.590 -13.157 -8.643 1.00 75.81 81 ASP A C 1
ATOM 673 O O . ASP A 1 81 ? 3.738 -13.075 -9.103 1.00 75.81 81 ASP A O 1
ATOM 677 N N . ARG A 1 82 ? 1.644 -12.292 -9.007 1.00 87.19 82 ARG A N 1
ATOM 678 C CA . ARG A 1 82 ? 1.890 -11.121 -9.852 1.00 87.19 82 ARG A CA 1
ATOM 679 C C . ARG A 1 82 ? 1.990 -9.866 -8.992 1.00 87.19 82 ARG A C 1
ATOM 681 O O . ARG A 1 82 ? 1.108 -9.601 -8.182 1.00 87.19 82 ARG A O 1
ATOM 688 N N . LEU A 1 83 ? 3.045 -9.080 -9.198 1.00 92.25 83 LEU A N 1
ATOM 689 C CA . LEU A 1 83 ? 3.167 -7.748 -8.602 1.00 92.25 83 LEU A CA 1
ATOM 690 C C . LEU A 1 83 ? 2.097 -6.807 -9.174 1.00 92.25 83 LEU A C 1
ATOM 692 O O . LEU A 1 83 ? 1.772 -6.872 -10.364 1.00 92.25 83 LEU A O 1
ATOM 696 N N . ALA A 1 84 ? 1.560 -5.923 -8.334 1.00 91.38 84 ALA A N 1
ATOM 697 C CA . ALA A 1 84 ? 0.440 -5.050 -8.684 1.00 91.38 84 ALA A CA 1
ATOM 698 C C . ALA A 1 84 ? 0.809 -3.990 -9.734 1.00 91.38 84 ALA A C 1
ATOM 700 O O . ALA A 1 84 ? -0.055 -3.533 -10.484 1.00 91.38 84 ALA A O 1
ATOM 701 N N . GLY A 1 85 ? 2.085 -3.606 -9.817 1.00 92.31 85 GLY A N 1
ATOM 702 C CA . GLY A 1 85 ? 2.544 -2.654 -10.818 1.00 92.31 85 GLY A CA 1
ATOM 703 C C . GLY A 1 85 ? 3.940 -2.111 -10.559 1.00 92.31 85 GLY A C 1
ATOM 704 O O . GLY A 1 85 ? 4.735 -2.694 -9.825 1.00 92.31 85 GLY A O 1
ATOM 705 N N . ILE A 1 86 ? 4.213 -0.972 -11.189 1.00 94.50 86 ILE A N 1
ATOM 706 C CA . ILE A 1 86 ? 5.477 -0.238 -11.122 1.00 94.50 86 ILE A CA 1
ATOM 707 C C . ILE A 1 86 ? 5.172 1.234 -10.833 1.00 94.50 86 ILE A C 1
ATOM 709 O O . ILE A 1 86 ? 4.206 1.775 -11.369 1.00 94.50 86 ILE A O 1
ATOM 713 N N . SER A 1 87 ? 6.015 1.881 -10.031 1.00 95.31 87 SER A N 1
ATOM 714 C CA . SER A 1 87 ? 6.007 3.324 -9.789 1.00 95.31 87 SER A CA 1
ATOM 715 C C . SER A 1 87 ? 7.366 3.900 -10.178 1.00 95.31 87 SER A C 1
ATOM 717 O O . SER A 1 87 ? 8.377 3.530 -9.592 1.00 95.31 87 SER A O 1
ATOM 719 N N . LEU A 1 88 ? 7.419 4.774 -11.185 1.00 93.56 88 LEU A N 1
ATOM 720 C CA . LEU A 1 88 ? 8.675 5.364 -11.654 1.00 93.56 88 LEU A CA 1
ATOM 721 C C . LEU A 1 88 ? 8.928 6.703 -10.957 1.00 93.56 88 LEU A C 1
ATOM 723 O O . LEU A 1 88 ? 8.187 7.668 -11.154 1.00 93.56 88 LEU A O 1
ATOM 727 N N . PHE A 1 89 ? 10.003 6.778 -10.179 1.00 92.00 89 PHE A N 1
ATOM 728 C CA . PHE A 1 89 ? 10.477 8.028 -9.606 1.00 92.00 89 PHE A CA 1
ATOM 729 C C . PHE A 1 89 ? 11.497 8.687 -10.554 1.00 92.00 89 PHE A C 1
ATOM 731 O O . PHE A 1 89 ? 12.557 8.115 -10.804 1.00 92.00 89 PHE A O 1
ATOM 738 N N . SER A 1 90 ? 11.240 9.874 -11.109 1.00 87.06 90 SER A N 1
ATOM 739 C CA . SER A 1 90 ? 10.029 10.708 -10.965 1.00 87.06 90 SER A CA 1
ATOM 740 C C . SER A 1 90 ? 9.610 11.331 -12.294 1.00 87.06 90 SER A C 1
ATOM 742 O O . SER A 1 90 ? 10.394 11.365 -13.233 1.00 87.06 90 SER A O 1
ATOM 744 N N . TYR A 1 91 ? 8.409 11.913 -12.369 1.00 83.81 91 TYR A N 1
ATOM 745 C CA . TYR A 1 91 ? 7.990 12.687 -13.548 1.00 83.81 91 TYR A CA 1
ATOM 746 C C . TYR A 1 91 ? 8.943 13.844 -13.892 1.00 83.81 91 TYR A C 1
ATOM 748 O O . TYR A 1 91 ? 9.067 14.200 -15.059 1.00 83.81 91 TYR A O 1
ATOM 756 N N . ARG A 1 92 ? 9.631 14.425 -12.897 1.00 82.38 92 ARG A N 1
ATOM 757 C CA . ARG A 1 92 ? 10.592 15.519 -13.112 1.00 82.38 92 ARG A CA 1
ATOM 758 C C . ARG A 1 92 ? 11.886 15.021 -13.756 1.00 82.38 92 ARG A C 1
ATOM 760 O O . ARG A 1 92 ? 12.421 15.682 -14.639 1.00 82.38 92 ARG A O 1
ATOM 767 N N . VAL A 1 93 ? 12.381 13.872 -13.298 1.00 85.12 93 VAL A N 1
ATOM 768 C CA . VAL A 1 93 ? 13.618 13.238 -13.776 1.00 85.12 93 VAL A CA 1
ATOM 769 C C . VAL A 1 93 ? 13.348 11.738 -13.950 1.00 85.12 93 VAL A C 1
ATOM 771 O O . VAL A 1 93 ? 13.624 10.952 -13.040 1.00 85.12 93 VAL A O 1
ATOM 774 N N . PRO A 1 94 ? 12.731 11.325 -15.073 1.00 85.31 94 PRO A N 1
ATOM 775 C CA . PRO A 1 94 ? 12.297 9.938 -15.254 1.00 85.31 94 PRO A CA 1
ATOM 776 C C . PRO A 1 94 ? 13.417 9.007 -15.729 1.00 85.31 94 PRO A C 1
ATOM 778 O O . PRO A 1 94 ? 13.267 7.794 -15.634 1.00 85.31 94 PRO A O 1
ATOM 781 N N . VAL A 1 95 ? 14.523 9.570 -16.222 1.00 86.94 95 VAL A N 1
ATOM 782 C CA . VAL A 1 95 ? 15.731 8.871 -16.685 1.00 86.94 95 VAL A CA 1
ATOM 783 C C . VAL A 1 95 ? 16.972 9.688 -16.324 1.00 86.94 95 VAL A C 1
ATOM 785 O O . VAL A 1 95 ? 16.887 10.917 -16.199 1.00 86.94 95 VAL A O 1
ATOM 788 N N . ALA A 1 96 ? 18.113 9.018 -16.167 1.00 85.56 96 ALA A N 1
ATOM 789 C CA . ALA A 1 96 ? 19.415 9.665 -16.016 1.00 85.56 96 ALA A CA 1
ATOM 790 C C . ALA A 1 96 ? 19.803 10.467 -17.274 1.00 85.56 96 ALA A C 1
ATOM 792 O O . ALA A 1 96 ? 19.295 10.220 -18.370 1.00 85.56 96 ALA A O 1
ATOM 793 N N . GLY A 1 97 ? 20.701 11.444 -17.115 1.00 74.75 97 GLY A N 1
ATOM 794 C CA . GLY A 1 97 ? 21.329 12.139 -18.240 1.00 74.75 97 GLY A CA 1
ATOM 795 C C . GLY A 1 97 ? 22.229 11.212 -19.068 1.00 74.75 97 GLY A C 1
ATOM 796 O O . GLY A 1 97 ? 22.602 10.142 -18.584 1.00 74.75 97 GLY A O 1
ATOM 797 N N . PRO A 1 98 ? 22.598 11.603 -20.303 1.00 67.31 98 PRO A N 1
ATOM 798 C CA . PRO A 1 98 ? 23.441 10.789 -21.189 1.00 67.31 98 PRO A CA 1
ATOM 799 C C . PRO A 1 98 ? 24.803 10.411 -20.583 1.00 67.31 98 PRO A C 1
ATOM 801 O O . PRO A 1 98 ? 25.353 9.360 -20.889 1.00 67.31 98 PRO A O 1
ATOM 804 N N . ASP A 1 99 ? 25.328 11.259 -19.704 1.00 67.56 99 ASP A N 1
ATOM 805 C CA . ASP A 1 99 ? 26.578 11.109 -18.954 1.00 67.56 99 ASP A CA 1
ATOM 806 C C . ASP A 1 99 ? 26.372 10.513 -17.544 1.00 67.56 99 ASP A C 1
ATOM 808 O O . ASP A 1 99 ? 27.299 10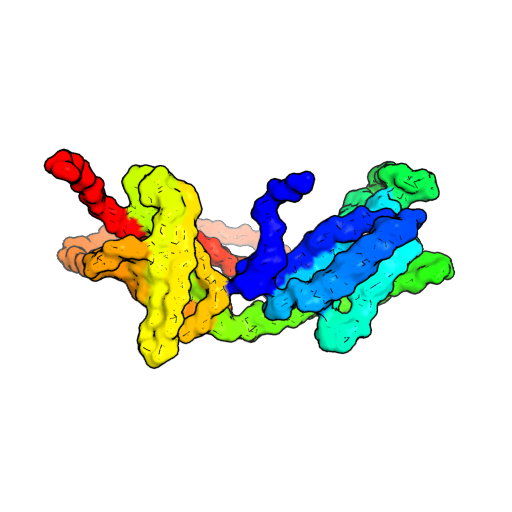.457 -16.738 1.00 67.56 99 ASP A O 1
ATOM 812 N N . GLY A 1 100 ? 25.151 10.082 -17.216 1.00 64.81 100 GLY A N 1
ATOM 813 C CA . GLY A 1 100 ? 24.785 9.590 -15.888 1.00 64.81 100 GLY A CA 1
ATOM 814 C C . GLY A 1 100 ? 24.547 10.685 -14.842 1.00 64.81 100 GLY A C 1
ATOM 815 O O . GLY A 1 100 ? 24.294 10.344 -13.682 1.00 64.81 100 GLY A O 1
ATOM 816 N N . SER A 1 101 ? 24.599 11.968 -15.227 1.00 65.25 101 SER A N 1
ATOM 817 C CA . SER A 1 101 ? 24.237 13.098 -14.362 1.00 65.25 101 SER A CA 1
ATOM 818 C C . SER A 1 101 ? 22.725 13.170 -14.113 1.00 65.25 101 SER A C 1
ATOM 820 O O . SER A 1 101 ? 21.917 12.579 -14.844 1.00 65.25 101 SER A O 1
ATOM 822 N N . GLU A 1 102 ? 22.308 13.904 -13.074 1.00 63.81 102 GLU A N 1
ATOM 823 C CA . GLU A 1 102 ? 20.909 14.319 -12.994 1.00 63.81 102 GLU A CA 1
ATOM 824 C C . GLU A 1 102 ? 20.595 15.191 -14.205 1.00 63.81 102 GLU A C 1
ATOM 826 O O . GLU A 1 102 ? 21.209 16.228 -14.445 1.00 63.81 102 GLU A O 1
ATOM 831 N N . SER A 1 103 ? 19.625 14.748 -14.991 1.00 60.22 103 SER A N 1
ATOM 832 C CA . SER A 1 103 ? 19.231 15.472 -16.183 1.00 60.22 103 SER A CA 1
ATOM 833 C C . SER A 1 103 ? 18.690 16.864 -15.867 1.00 60.22 103 SER A C 1
ATOM 835 O O . SER A 1 103 ? 17.805 17.007 -15.021 1.00 60.22 103 SER A O 1
ATOM 837 N N . ALA A 1 104 ? 19.135 17.868 -16.628 1.00 56.81 104 ALA A N 1
ATOM 838 C CA . ALA A 1 104 ? 18.530 19.195 -16.606 1.00 56.81 104 ALA A CA 1
ATOM 839 C C . ALA A 1 104 ? 17.014 19.111 -16.912 1.00 56.81 104 ALA A C 1
ATOM 841 O O . ALA A 1 104 ? 16.606 18.301 -17.757 1.00 56.81 104 ALA A O 1
ATOM 842 N N . PRO A 1 105 ? 16.163 19.926 -16.254 1.00 53.81 105 PRO A N 1
ATOM 843 C CA . PRO A 1 105 ? 14.733 19.950 -16.542 1.00 53.81 105 PRO A CA 1
ATOM 844 C C . PRO A 1 105 ? 14.495 20.346 -18.005 1.00 53.81 105 PRO A C 1
ATOM 846 O O . PRO A 1 105 ? 14.891 21.433 -18.420 1.00 53.81 105 PRO A O 1
ATOM 849 N N . LEU A 1 106 ? 13.839 19.486 -18.788 1.00 53.44 106 LEU A N 1
ATOM 850 C CA . LEU A 1 106 ? 13.297 19.879 -20.091 1.00 53.44 106 LEU A CA 1
ATOM 851 C C . LEU A 1 106 ? 11.938 20.558 -19.899 1.00 53.44 106 LEU A C 1
ATOM 853 O O . LEU A 1 106 ? 11.208 20.241 -18.958 1.00 53.44 106 LEU A O 1
ATOM 857 N N . ALA A 1 107 ? 11.585 21.454 -20.824 1.00 52.97 107 ALA A N 1
ATOM 858 C CA . ALA A 1 107 ? 10.323 22.195 -20.813 1.00 52.97 107 ALA A CA 1
ATOM 859 C C . ALA A 1 107 ? 9.076 21.285 -20.812 1.00 52.97 107 ALA A C 1
ATOM 861 O O . ALA A 1 107 ? 8.013 21.720 -20.378 1.00 52.97 107 ALA A O 1
ATOM 862 N N . PHE A 1 108 ? 9.205 20.013 -21.223 1.00 52.41 108 PHE A N 1
ATOM 863 C CA . PHE A 1 108 ? 8.141 19.015 -21.138 1.00 52.41 108 PHE A CA 1
ATOM 864 C C . PHE A 1 108 ? 8.675 17.632 -20.737 1.00 52.41 108 PHE A C 1
ATOM 866 O O . PHE A 1 108 ? 9.444 17.001 -21.456 1.00 52.41 108 PHE A O 1
ATOM 873 N N . ALA A 1 109 ? 8.193 17.109 -19.606 1.00 58.59 109 ALA A N 1
ATOM 874 C CA . ALA A 1 109 ? 8.472 15.746 -19.140 1.00 58.59 109 ALA A CA 1
ATOM 875 C C . ALA A 1 109 ? 7.989 14.642 -20.111 1.00 58.59 109 ALA A C 1
ATOM 877 O O . ALA A 1 109 ? 8.439 13.501 -20.014 1.00 58.59 109 ALA A O 1
ATOM 878 N N . GLY A 1 110 ? 7.084 14.974 -21.043 1.00 61.97 110 GLY A N 1
ATOM 879 C CA . GLY A 1 110 ? 6.452 14.026 -21.964 1.00 61.97 110 GLY A CA 1
ATOM 880 C C . GLY A 1 110 ? 7.431 13.311 -22.896 1.00 61.97 110 GLY A C 1
ATOM 881 O O . GLY A 1 110 ? 7.358 12.092 -23.019 1.00 61.97 110 GLY A O 1
ATOM 882 N N . GLU A 1 111 ? 8.395 14.026 -23.484 1.00 71.00 111 GLU A N 1
ATOM 883 C CA . GLU A 1 111 ? 9.373 13.425 -24.407 1.00 71.00 111 GLU A CA 1
ATOM 884 C C . GLU A 1 111 ? 10.268 12.394 -23.709 1.00 71.00 111 GLU A C 1
ATOM 886 O O . GLU A 1 111 ? 10.571 11.339 -24.260 1.00 71.00 111 GLU A O 1
ATOM 891 N N . ARG A 1 112 ? 10.620 12.645 -22.443 1.00 75.25 112 ARG A N 1
ATOM 892 C CA . ARG A 1 112 ? 11.473 11.748 -21.648 1.00 75.25 112 ARG A CA 1
ATOM 893 C C . ARG A 1 112 ? 10.776 10.474 -21.189 1.00 75.25 112 ARG A C 1
ATOM 895 O O . ARG A 1 112 ? 11.450 9.575 -20.701 1.00 75.25 112 ARG A O 1
ATOM 902 N N . LEU A 1 113 ? 9.456 10.388 -21.325 1.00 88.25 113 LEU A N 1
ATOM 903 C CA . LEU A 1 113 ? 8.684 9.184 -21.026 1.00 88.25 113 LEU A CA 1
ATOM 904 C C . LEU A 1 113 ? 8.288 8.415 -22.290 1.00 88.25 113 LEU A C 1
ATOM 906 O O . LEU A 1 113 ? 7.762 7.313 -22.162 1.00 88.25 113 LEU A O 1
ATOM 910 N N . LEU A 1 114 ? 8.566 8.932 -23.496 1.00 89.50 114 LEU A N 1
ATOM 911 C CA . LEU A 1 114 ? 8.192 8.269 -24.752 1.00 89.50 114 LEU A CA 1
ATOM 912 C C . LEU A 1 114 ? 8.771 6.859 -24.875 1.00 89.50 114 LEU A C 1
ATOM 914 O O . LEU A 1 114 ? 8.094 5.975 -25.388 1.00 89.50 114 LEU A O 1
ATOM 918 N N . PHE A 1 115 ? 9.968 6.608 -24.339 1.00 92.00 115 PHE A N 1
ATOM 919 C CA . PHE A 1 115 ? 10.565 5.270 -24.353 1.00 92.00 115 PHE A CA 1
ATOM 920 C C . PHE A 1 115 ? 9.703 4.221 -23.629 1.00 92.00 115 PHE A C 1
ATOM 922 O O . PHE A 1 115 ? 9.758 3.037 -23.952 1.00 92.00 115 PHE A O 1
ATOM 929 N N . LEU A 1 116 ? 8.871 4.637 -22.665 1.00 93.56 116 LEU A N 1
ATOM 930 C CA . LEU A 1 116 ? 7.965 3.729 -21.974 1.00 93.56 116 LEU A CA 1
ATOM 931 C C . LEU A 1 116 ? 6.888 3.190 -22.909 1.00 93.56 116 LEU A C 1
ATOM 933 O O . LEU A 1 116 ? 6.504 2.041 -22.733 1.00 93.56 116 LEU A O 1
ATOM 937 N N . SER A 1 117 ? 6.400 3.968 -23.877 1.00 94.00 117 SER A N 1
ATOM 938 C CA . SER A 1 117 ? 5.366 3.530 -24.824 1.00 94.00 117 SER A CA 1
ATOM 939 C C . SER A 1 117 ? 5.940 3.081 -26.168 1.00 94.00 117 SER A C 1
ATOM 941 O O . SER A 1 117 ? 5.546 2.029 -26.663 1.00 94.00 117 SER A O 1
ATOM 943 N N . ALA A 1 118 ? 6.878 3.839 -26.734 1.00 93.94 118 ALA A N 1
ATOM 944 C CA . ALA A 1 118 ? 7.472 3.593 -28.048 1.00 93.94 118 ALA A CA 1
ATOM 945 C C . ALA A 1 118 ? 8.664 2.623 -28.012 1.00 93.94 118 ALA A C 1
ATOM 947 O O . ALA A 1 118 ? 8.959 1.982 -29.016 1.00 93.94 118 ALA A O 1
ATOM 948 N N . GLY A 1 119 ? 9.326 2.491 -26.861 1.00 94.31 119 GLY A N 1
ATOM 949 C CA . GLY A 1 119 ? 10.587 1.764 -26.743 1.00 94.31 119 GLY A CA 1
ATOM 950 C C . GLY A 1 119 ? 11.808 2.607 -27.099 1.00 94.31 119 GLY A C 1
ATOM 951 O O . GLY A 1 119 ? 11.749 3.830 -27.228 1.00 94.31 119 GLY A O 1
ATOM 952 N N . THR A 1 120 ? 12.926 1.917 -27.223 1.00 92.62 120 THR A N 1
ATOM 953 C CA . THR A 1 120 ? 14.237 2.389 -27.672 1.00 92.62 120 THR A CA 1
ATOM 954 C C . THR A 1 120 ? 14.631 1.580 -28.919 1.00 92.62 120 THR A C 1
ATOM 956 O O . THR A 1 120 ? 13.908 0.654 -29.297 1.00 92.62 120 THR A O 1
ATOM 959 N N . PRO A 1 121 ? 15.769 1.878 -29.573 1.00 94.25 121 PRO A N 1
ATOM 960 C CA . PRO A 1 121 ? 16.281 1.018 -30.641 1.00 94.25 121 PRO A CA 1
ATOM 961 C C . PRO A 1 121 ? 16.514 -0.439 -30.205 1.00 94.25 121 PRO A C 1
ATOM 963 O O . PRO A 1 121 ? 16.316 -1.345 -31.010 1.00 94.25 121 PRO A O 1
ATOM 966 N N . ASP A 1 122 ? 16.884 -0.659 -28.939 1.00 94.62 122 ASP A N 1
ATOM 967 C CA . ASP A 1 122 ? 17.288 -1.973 -28.423 1.00 94.62 122 ASP A CA 1
ATOM 968 C C . ASP A 1 122 ? 16.177 -2.698 -27.640 1.00 94.62 122 ASP A C 1
ATOM 970 O O . ASP A 1 122 ? 16.228 -3.917 -27.467 1.00 94.62 122 ASP A O 1
ATOM 974 N N . SER A 1 123 ? 15.161 -1.970 -27.163 1.00 94.75 123 SER A N 1
ATOM 975 C CA . SER A 1 123 ? 14.143 -2.492 -26.247 1.00 94.75 123 SER A CA 1
ATOM 976 C C . SER A 1 123 ? 12.735 -2.012 -26.615 1.00 94.75 123 SER A C 1
ATOM 978 O O . SER A 1 123 ? 12.505 -0.809 -26.741 1.00 94.75 123 SER A O 1
ATOM 980 N N . PRO A 1 124 ? 11.728 -2.901 -26.704 1.00 95.00 124 PRO A N 1
ATOM 981 C CA . PRO A 1 124 ? 10.355 -2.474 -26.941 1.00 95.00 124 PRO A CA 1
ATOM 982 C C . PRO A 1 124 ? 9.790 -1.694 -25.745 1.00 95.00 124 PRO A C 1
ATOM 984 O O . PRO A 1 124 ? 10.140 -1.938 -24.586 1.00 95.00 124 PRO A 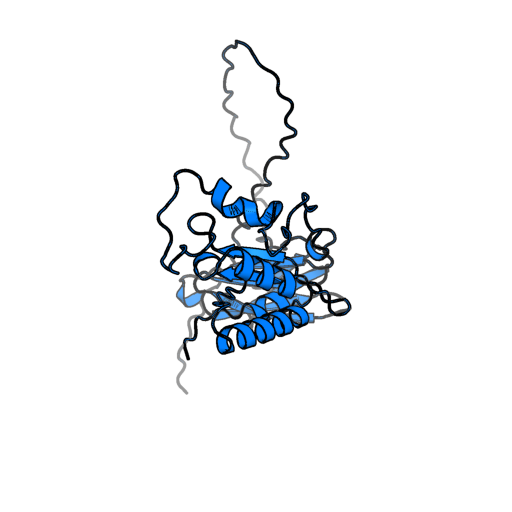O 1
ATOM 987 N N . GLY A 1 125 ? 8.851 -0.790 -26.022 1.00 94.88 125 GLY A N 1
ATOM 988 C CA . GLY A 1 125 ? 8.148 -0.035 -24.989 1.00 94.88 125 GLY A CA 1
ATOM 989 C C . GLY A 1 125 ? 7.331 -0.946 -24.074 1.00 94.88 125 GLY A C 1
ATOM 990 O O . GLY A 1 125 ? 6.609 -1.839 -24.518 1.00 94.88 125 GLY A O 1
ATOM 991 N N . ALA A 1 126 ? 7.405 -0.708 -22.767 1.00 93.75 126 ALA A N 1
ATOM 992 C CA . ALA A 1 126 ? 6.651 -1.480 -21.789 1.00 93.75 126 ALA A CA 1
ATOM 993 C C . ALA A 1 126 ? 5.139 -1.158 -21.809 1.00 93.75 126 ALA A C 1
ATOM 995 O O . ALA A 1 126 ? 4.308 -2.008 -21.496 1.00 93.75 126 ALA A O 1
ATOM 996 N N . PHE A 1 127 ? 4.735 0.054 -22.151 1.00 92.44 127 PHE A N 1
ATOM 997 C CA . PHE A 1 127 ? 3.364 0.556 -22.050 1.00 92.44 127 PHE A CA 1
ATOM 998 C C . PHE A 1 127 ? 2.854 1.034 -23.417 1.00 92.44 127 PHE A C 1
ATOM 1000 O O . PHE A 1 127 ? 2.352 2.146 -23.550 1.00 92.44 127 PHE A O 1
ATOM 1007 N N . ALA A 1 128 ? 3.000 0.185 -24.440 1.00 90.81 128 ALA A N 1
ATOM 1008 C CA . ALA A 1 128 ? 2.574 0.474 -25.814 1.00 90.81 128 ALA A CA 1
ATOM 1009 C C . ALA A 1 128 ? 1.047 0.634 -25.973 1.00 90.81 128 ALA A C 1
ATOM 1011 O O . ALA A 1 128 ? 0.576 1.264 -26.915 1.00 90.81 128 ALA A O 1
ATOM 1012 N N . SER A 1 129 ? 0.264 0.088 -25.040 1.00 90.25 129 SER A N 1
ATOM 1013 C CA . SER A 1 129 ? -1.191 0.226 -24.985 1.00 90.25 129 SER A CA 1
ATOM 1014 C C . SER A 1 129 ? -1.646 0.629 -23.586 1.00 90.25 129 SER A C 1
ATOM 1016 O O . SER A 1 129 ? -1.026 0.253 -22.587 1.00 90.25 129 SER A O 1
ATOM 1018 N N . ALA A 1 130 ? -2.771 1.341 -23.504 1.00 87.19 130 ALA A N 1
ATOM 1019 C CA . ALA A 1 130 ? -3.399 1.656 -22.227 1.00 87.19 130 ALA A CA 1
ATOM 1020 C C . ALA A 1 130 ? -3.714 0.368 -21.445 1.00 87.19 130 ALA A C 1
ATOM 1022 O O . ALA A 1 130 ? -4.278 -0.582 -21.989 1.00 87.19 130 ALA A O 1
ATOM 1023 N N . ALA A 1 131 ? -3.344 0.339 -20.165 1.00 83.81 131 ALA A N 1
ATOM 1024 C CA . ALA A 1 131 ? -3.701 -0.749 -19.263 1.00 83.81 131 ALA A CA 1
ATOM 1025 C C . ALA A 1 131 ? -5.042 -0.437 -18.575 1.00 83.81 131 ALA A C 1
ATOM 1027 O O . ALA A 1 131 ? -5.265 0.714 -18.186 1.00 83.81 131 ALA A O 1
ATOM 1028 N N . PRO A 1 132 ? -5.932 -1.428 -18.383 1.00 84.81 132 PRO A N 1
ATOM 1029 C CA . PRO A 1 132 ? -7.115 -1.230 -17.558 1.00 84.81 132 PRO A CA 1
ATOM 1030 C C . PRO A 1 132 ? -6.703 -0.965 -16.108 1.00 84.81 132 PRO A C 1
ATOM 1032 O O . PRO A 1 132 ? -5.672 -1.456 -15.639 1.00 84.81 132 PRO A O 1
ATOM 1035 N N . LEU A 1 133 ? -7.537 -0.223 -15.377 1.00 82.31 133 LEU A N 1
ATOM 1036 C CA . LEU A 1 133 ? -7.336 -0.049 -13.942 1.00 82.31 133 LEU A CA 1
ATOM 1037 C C . LEU A 1 133 ? -7.385 -1.424 -13.255 1.00 82.31 133 LEU A C 1
ATOM 1039 O O . LEU A 1 133 ? -8.359 -2.161 -13.449 1.00 82.31 133 LEU A O 1
ATOM 1043 N N . PRO A 1 134 ? -6.362 -1.796 -12.463 1.00 81.12 134 PRO A N 1
ATOM 1044 C CA . PRO A 1 134 ? -6.361 -3.078 -11.783 1.00 81.12 134 PRO A CA 1
ATOM 1045 C C . PRO A 1 134 ? -7.512 -3.119 -10.778 1.00 81.12 134 PRO A C 1
ATOM 1047 O O . PRO A 1 134 ? -7.658 -2.244 -9.923 1.00 81.12 134 PRO A O 1
ATOM 1050 N N . ARG A 1 135 ? -8.342 -4.161 -10.867 1.00 86.69 135 ARG A N 1
ATOM 1051 C CA . ARG A 1 135 ? -9.395 -4.402 -9.882 1.00 86.69 135 ARG A CA 1
ATOM 1052 C C . ARG A 1 135 ? -8.769 -5.031 -8.643 1.00 86.69 135 ARG A C 1
ATOM 1054 O O . ARG A 1 135 ? -8.386 -6.194 -8.682 1.00 86.69 135 ARG A O 1
ATOM 1061 N N . LEU A 1 136 ? -8.705 -4.280 -7.548 1.00 89.75 136 LEU A N 1
ATOM 1062 C CA . LEU A 1 136 ? -8.232 -4.781 -6.256 1.00 89.75 136 LEU A CA 1
ATOM 1063 C C . LEU A 1 136 ? -9.343 -5.624 -5.602 1.00 89.75 136 LEU A C 1
ATOM 1065 O O . LEU A 1 136 ? -10.370 -5.051 -5.219 1.00 89.75 136 LEU A O 1
ATOM 1069 N N . PRO A 1 137 ? -9.207 -6.962 -5.472 1.00 89.62 137 PRO A N 1
ATOM 1070 C CA . PRO A 1 137 ? -10.315 -7.815 -5.031 1.00 89.62 137 PRO A CA 1
ATOM 1071 C C . PRO A 1 137 ? -10.831 -7.459 -3.635 1.00 89.62 137 PRO A C 1
ATOM 1073 O O . PRO A 1 137 ? -12.036 -7.474 -3.400 1.00 89.62 137 PRO A O 1
ATOM 1076 N N . TRP A 1 138 ? -9.929 -7.072 -2.729 1.00 89.88 138 TRP A N 1
ATOM 1077 C CA . TRP A 1 138 ? -10.270 -6.705 -1.354 1.00 89.88 138 TRP A CA 1
ATOM 1078 C C . TRP A 1 138 ? -11.012 -5.367 -1.239 1.00 89.88 138 TRP A C 1
ATOM 1080 O O . TRP A 1 138 ? -11.731 -5.178 -0.264 1.00 89.88 138 TRP A O 1
ATOM 1090 N N . VAL A 1 139 ? -10.880 -4.473 -2.226 1.00 90.12 139 VAL A N 1
ATOM 1091 C CA . VAL A 1 139 ? -11.649 -3.218 -2.306 1.00 90.12 139 VAL A CA 1
ATOM 1092 C C . VAL A 1 139 ? -12.971 -3.447 -3.032 1.00 90.12 139 VAL A C 1
ATOM 1094 O O . VAL A 1 139 ? -14.013 -2.958 -2.611 1.00 90.12 139 VAL A O 1
ATOM 1097 N N . ALA A 1 140 ? -12.944 -4.201 -4.134 1.00 92.50 140 ALA A N 1
ATOM 1098 C CA . ALA A 1 140 ? -14.112 -4.384 -4.987 1.00 92.50 140 ALA A CA 1
ATOM 1099 C C . ALA A 1 140 ? -15.165 -5.336 -4.397 1.00 92.50 140 ALA A C 1
ATOM 1101 O O . ALA A 1 140 ? -16.336 -5.242 -4.758 1.00 92.50 140 ALA A O 1
ATOM 1102 N N . ALA A 1 141 ? -14.750 -6.276 -3.549 1.00 94.75 141 ALA A N 1
ATOM 1103 C CA . ALA A 1 141 ? -15.620 -7.210 -2.846 1.00 94.75 141 ALA A CA 1
ATOM 1104 C C . ALA A 1 141 ? -15.046 -7.469 -1.440 1.00 94.75 141 ALA A C 1
ATOM 1106 O O . ALA A 1 141 ? -14.463 -8.529 -1.185 1.00 94.75 141 ALA A O 1
ATOM 1107 N N . PRO A 1 142 ? -15.139 -6.488 -0.525 1.00 94.94 142 PRO A N 1
ATOM 1108 C CA . PRO A 1 142 ? -14.543 -6.615 0.793 1.00 94.94 142 PRO A CA 1
ATOM 1109 C C . PRO A 1 142 ? -15.234 -7.736 1.574 1.00 94.94 142 PRO A C 1
ATOM 1111 O O . PRO A 1 142 ? -16.456 -7.778 1.677 1.00 94.94 142 PRO A O 1
ATOM 1114 N N . GLY A 1 143 ? -14.441 -8.644 2.147 1.00 95.19 143 GLY A N 1
ATOM 1115 C CA . GLY A 1 143 ? -14.933 -9.693 3.054 1.00 95.19 143 GLY A CA 1
ATOM 1116 C C . GLY A 1 143 ? -14.810 -9.341 4.541 1.00 95.19 143 GLY A C 1
ATOM 1117 O O . GLY A 1 143 ? -15.314 -10.067 5.391 1.00 95.19 143 GLY A O 1
ATOM 1118 N N . HIS A 1 144 ? -14.115 -8.248 4.862 1.00 95.06 144 HIS A N 1
ATOM 1119 C CA . HIS A 1 144 ? -13.838 -7.796 6.226 1.00 95.06 144 HIS A CA 1
ATOM 1120 C C . HIS A 1 144 ? -14.138 -6.303 6.351 1.00 95.06 144 HIS A C 1
ATOM 1122 O O . HIS A 1 144 ? -14.115 -5.579 5.354 1.00 95.06 144 HIS A O 1
ATOM 1128 N N . GLY A 1 145 ? -14.427 -5.860 7.568 1.00 95.00 145 GLY A N 1
ATOM 1129 C CA . GLY A 1 145 ? -14.522 -4.452 7.931 1.00 95.00 145 GLY A CA 1
ATOM 1130 C C . GLY A 1 145 ? -13.371 -4.023 8.833 1.00 95.00 145 GLY A C 1
ATOM 1131 O O . GLY A 1 145 ? -12.404 -4.761 9.059 1.00 95.00 145 GLY A O 1
ATOM 1132 N N . PHE A 1 146 ? -13.511 -2.820 9.363 1.00 95.31 146 PHE A N 1
ATOM 1133 C CA . PHE A 1 146 ? -12.543 -2.167 10.232 1.00 95.31 146 PHE A CA 1
ATOM 1134 C C . PHE A 1 146 ? -13.266 -1.653 11.475 1.00 95.31 146 PHE A C 1
ATOM 1136 O O . PHE A 1 146 ? -14.483 -1.467 11.453 1.00 95.31 146 PHE A O 1
ATOM 1143 N N . LEU A 1 147 ? -12.528 -1.409 12.550 1.00 96.12 147 LEU A N 1
ATOM 1144 C CA . LEU A 1 147 ? -13.034 -0.705 13.722 1.00 96.12 147 LEU A CA 1
ATOM 1145 C C . LEU A 1 147 ? -12.028 0.364 14.113 1.00 96.12 147 LEU A C 1
ATOM 1147 O O . LEU A 1 147 ? -10.841 0.066 14.208 1.00 96.12 147 LEU A O 1
ATOM 1151 N N . ALA A 1 148 ? -12.497 1.585 14.336 1.00 95.38 148 ALA A N 1
ATOM 1152 C CA . ALA A 1 148 ? -11.665 2.669 14.841 1.00 95.38 148 ALA A CA 1
ATOM 1153 C C . ALA A 1 148 ? -12.436 3.502 15.865 1.00 95.38 148 ALA A C 1
ATOM 1155 O O . ALA A 1 148 ? -13.668 3.557 15.839 1.00 95.38 148 ALA A O 1
ATOM 1156 N N . GLY A 1 149 ? -11.704 4.140 16.768 1.00 92.31 149 GLY A N 1
ATOM 1157 C CA . GLY A 1 149 ? -12.276 5.013 17.779 1.00 92.31 149 GLY A CA 1
ATOM 1158 C C . GLY A 1 149 ? -11.208 5.813 18.506 1.00 92.31 149 GLY A C 1
ATOM 1159 O O . GLY A 1 149 ? -10.016 5.691 18.227 1.00 92.31 149 GLY A O 1
ATOM 1160 N N . THR A 1 150 ? -11.660 6.620 19.460 1.00 91.00 150 THR A N 1
ATOM 1161 C CA . THR A 1 150 ? -10.795 7.427 20.318 1.00 91.00 150 THR A CA 1
ATOM 1162 C C . THR A 1 150 ? -11.209 7.228 21.768 1.00 91.00 150 THR A C 1
ATOM 1164 O O . THR A 1 150 ? -12.397 7.240 22.090 1.00 91.00 150 THR A O 1
ATOM 1167 N N . VAL A 1 151 ? -10.233 7.025 22.645 1.00 87.81 151 VAL A N 1
ATOM 1168 C CA . VAL A 1 151 ? -10.409 7.088 24.094 1.00 87.81 151 VAL A CA 1
ATOM 1169 C C . VAL A 1 151 ? -10.293 8.548 24.507 1.00 87.81 151 VAL A C 1
ATOM 1171 O O . VAL A 1 151 ? -9.308 9.210 24.191 1.00 87.81 151 VAL A O 1
ATOM 1174 N N . SER A 1 152 ? -11.304 9.065 25.199 1.00 83.88 152 SER A N 1
ATOM 1175 C CA . SER A 1 152 ? -11.253 10.427 25.726 1.00 83.88 152 SER A CA 1
ATOM 1176 C C . SER A 1 152 ? -10.678 10.413 27.132 1.00 83.88 152 SER A C 1
ATOM 1178 O O . SER A 1 152 ? -11.166 9.693 27.996 1.00 83.88 152 SER A O 1
ATOM 1180 N N . ALA A 1 153 ? -9.671 11.241 27.380 1.00 80.50 153 ALA A N 1
ATOM 1181 C CA . ALA A 1 153 ? -9.060 11.373 28.694 1.00 80.50 153 ALA A CA 1
ATOM 1182 C C . ALA A 1 153 ? -8.872 12.849 29.067 1.00 80.50 153 ALA A C 1
ATOM 1184 O O . ALA A 1 153 ? -8.980 13.738 28.221 1.00 80.50 153 ALA A O 1
ATOM 1185 N N . ALA A 1 154 ? -8.615 13.113 30.350 1.00 79.75 154 ALA A N 1
ATOM 1186 C CA . ALA A 1 154 ? -8.448 14.472 30.867 1.00 79.75 154 ALA A CA 1
ATOM 1187 C C . ALA A 1 154 ? -7.188 15.167 30.317 1.00 79.75 154 ALA A C 1
ATOM 1189 O O . ALA A 1 154 ? -7.150 16.394 30.216 1.00 79.75 154 ALA A O 1
ATOM 1190 N N . SER A 1 155 ? -6.171 14.389 29.945 1.00 80.25 155 SER A N 1
ATOM 1191 C CA . SER A 1 155 ? -4.951 14.864 29.301 1.00 80.25 155 SER A CA 1
ATOM 1192 C C . SER A 1 155 ? -4.505 13.908 28.192 1.00 80.25 155 SER A C 1
ATOM 1194 O O . SER A 1 155 ? -4.951 12.765 28.122 1.00 80.25 155 SER A O 1
ATOM 1196 N N . ARG A 1 156 ? -3.586 14.358 27.327 1.00 80.56 156 ARG A N 1
ATOM 1197 C CA . ARG A 1 156 ? -2.975 13.484 26.309 1.00 80.56 156 ARG A CA 1
ATOM 1198 C C . ARG A 1 156 ? -2.139 12.361 26.919 1.00 80.56 156 ARG A C 1
ATOM 1200 O O . ARG A 1 156 ? -2.125 11.271 26.370 1.00 80.56 156 ARG A O 1
ATOM 1207 N N . ALA A 1 157 ? -1.477 12.618 28.049 1.00 85.06 157 ALA A N 1
ATOM 1208 C CA . ALA A 1 157 ? -0.704 11.598 28.754 1.00 85.06 157 ALA A CA 1
ATOM 1209 C C . ALA A 1 157 ? -1.605 10.465 29.272 1.00 85.06 157 ALA A C 1
ATOM 1211 O O . ALA A 1 157 ? -1.199 9.312 29.255 1.00 85.06 157 ALA A O 1
ATOM 1212 N N . ASP A 1 158 ? -2.843 10.788 29.655 1.00 85.94 158 ASP A N 1
ATOM 1213 C CA . ASP A 1 158 ? -3.836 9.801 30.096 1.00 85.94 158 ASP A CA 1
ATOM 1214 C C . ASP A 1 158 ? -4.514 9.062 28.927 1.00 85.94 158 ASP A C 1
ATOM 1216 O O . ASP A 1 158 ? -5.224 8.081 29.144 1.00 85.94 158 ASP A O 1
ATOM 1220 N N . ALA A 1 159 ? -4.355 9.565 27.698 1.00 87.12 159 ALA A N 1
ATOM 1221 C CA . ALA A 1 159 ? -4.912 8.974 26.484 1.00 87.12 159 ALA A CA 1
ATOM 1222 C C . ALA A 1 159 ? -3.897 8.108 25.726 1.00 87.12 159 ALA A C 1
ATOM 1224 O O . ALA A 1 159 ? -4.313 7.333 24.869 1.00 87.12 159 ALA A O 1
ATOM 1225 N N . ASP A 1 160 ? -2.601 8.239 26.013 1.00 92.25 160 ASP A N 1
ATOM 1226 C CA . ASP A 1 160 ? -1.530 7.481 25.364 1.00 92.25 160 ASP A CA 1
ATOM 1227 C C . ASP A 1 160 ? -1.383 6.079 25.964 1.00 92.25 160 ASP A C 1
ATOM 1229 O O . ASP A 1 160 ? -1.578 5.877 27.163 1.00 92.25 160 ASP A O 1
ATOM 1233 N N . ASP A 1 161 ? -1.024 5.109 25.125 1.00 93.69 161 ASP A N 1
ATOM 1234 C CA . ASP A 1 161 ? -0.719 3.728 25.518 1.00 93.69 161 ASP A CA 1
ATOM 1235 C C . ASP A 1 161 ? -1.835 2.990 26.297 1.00 93.69 161 ASP A C 1
ATOM 1237 O O . ASP A 1 161 ? -1.601 1.991 26.986 1.00 93.69 161 ASP A O 1
ATOM 1241 N N . VAL A 1 162 ? -3.087 3.438 26.166 1.00 91.19 162 VAL A N 1
ATOM 1242 C CA . VAL A 1 162 ? -4.246 2.815 26.814 1.00 91.19 162 VAL A CA 1
ATOM 1243 C C . VAL A 1 162 ? -4.624 1.545 26.060 1.00 91.19 162 VAL A C 1
ATOM 1245 O O . VAL A 1 162 ? -4.932 1.572 24.867 1.00 91.19 162 VAL A O 1
ATOM 1248 N N . GLU A 1 163 ? -4.644 0.405 26.753 1.00 93.88 163 GLU A N 1
ATOM 1249 C CA . GLU A 1 163 ? -5.045 -0.863 26.144 1.00 93.88 163 GLU A CA 1
ATOM 1250 C C . GLU A 1 163 ? -6.572 -0.941 25.966 1.00 93.88 163 GLU A C 1
ATOM 1252 O O . GLU A 1 163 ? -7.349 -0.840 26.918 1.00 93.88 163 GLU A O 1
ATOM 1257 N N . VAL A 1 164 ? -7.003 -1.186 24.730 1.00 93.19 164 VAL A N 1
ATOM 1258 C CA . VAL A 1 164 ? -8.399 -1.371 24.330 1.00 93.19 164 VAL A CA 1
ATOM 1259 C C . VAL A 1 164 ? -8.621 -2.828 23.930 1.00 93.19 164 VAL A C 1
ATOM 1261 O O . VAL A 1 164 ? -7.971 -3.358 23.027 1.00 93.19 164 VAL A O 1
ATOM 1264 N N . GLU A 1 165 ? -9.578 -3.488 24.582 1.00 94.12 165 GLU A N 1
ATOM 1265 C CA . GLU A 1 165 ? -10.010 -4.846 24.262 1.00 94.12 165 GLU A CA 1
ATOM 1266 C C . GLU A 1 165 ? -11.240 -4.817 23.344 1.00 94.12 165 GLU A C 1
ATOM 1268 O O . GLU A 1 165 ? -12.303 -4.311 23.708 1.00 94.12 165 GLU A O 1
ATOM 1273 N N . ILE A 1 166 ? -11.111 -5.430 22.167 1.00 94.06 166 ILE A N 1
ATOM 1274 C CA . ILE A 1 166 ? -12.162 -5.550 21.154 1.00 94.06 166 ILE A CA 1
ATOM 1275 C C . ILE A 1 166 ? -12.522 -7.027 21.013 1.00 94.06 166 ILE A C 1
ATOM 1277 O O . ILE A 1 166 ? -11.743 -7.835 20.501 1.00 94.06 166 ILE A O 1
ATOM 1281 N N . ARG A 1 167 ? -13.716 -7.405 21.467 1.00 94.31 167 ARG A N 1
ATOM 1282 C CA . ARG A 1 167 ? -14.182 -8.794 21.487 1.00 94.31 167 ARG A CA 1
ATOM 1283 C C . ARG A 1 167 ? -15.423 -8.979 20.628 1.00 94.31 167 ARG A C 1
ATOM 1285 O O . ARG A 1 167 ? -16.459 -8.375 20.888 1.00 94.31 167 ARG A O 1
ATOM 1292 N N . ARG A 1 168 ? -15.359 -9.888 19.654 1.00 95.00 168 ARG A N 1
ATOM 1293 C CA . ARG A 1 168 ? -16.532 -10.296 18.867 1.00 95.00 168 ARG A CA 1
ATOM 1294 C C . ARG A 1 168 ? -17.549 -10.999 19.765 1.00 95.00 168 ARG A C 1
ATOM 1296 O O . ARG A 1 168 ? -17.183 -11.878 20.555 1.00 95.00 168 ARG A O 1
ATOM 1303 N N . THR A 1 169 ? -18.815 -10.614 19.658 1.00 90.81 169 THR A N 1
ATOM 1304 C CA . THR A 1 169 ? -19.918 -11.259 20.377 1.00 90.81 169 THR A CA 1
ATOM 1305 C C . THR A 1 169 ? -20.490 -12.428 19.559 1.00 90.81 169 THR A C 1
ATOM 1307 O O . THR A 1 169 ? -20.193 -12.585 18.375 1.00 90.81 169 THR A O 1
ATOM 1310 N N . GLY A 1 170 ? -21.272 -13.301 20.200 1.00 84.94 170 GLY A N 1
ATOM 1311 C CA . GLY A 1 170 ? -21.869 -14.479 19.552 1.00 84.94 170 GLY A CA 1
ATOM 1312 C C . GLY A 1 170 ? -21.024 -15.758 19.633 1.00 84.94 170 GLY A C 1
ATOM 1313 O O . GLY A 1 170 ? -20.240 -15.933 20.573 1.00 84.94 170 GLY A O 1
ATOM 1314 N N . LEU A 1 171 ? -21.249 -16.666 18.670 1.00 72.19 171 LEU A N 1
ATOM 1315 C CA . LEU A 1 171 ? -20.702 -18.033 18.642 1.00 72.19 171 LEU A CA 1
ATOM 1316 C C . LEU A 1 171 ? -19.181 -18.064 18.412 1.00 72.19 171 LEU A C 1
ATOM 1318 O O . LEU A 1 171 ? -18.458 -18.770 19.107 1.00 72.19 171 LEU A O 1
ATOM 1322 N N . PHE A 1 172 ? -18.686 -17.264 17.464 1.00 79.44 172 PHE A N 1
ATOM 1323 C CA . PHE A 1 172 ? -17.270 -17.224 17.090 1.00 79.44 172 PHE A CA 1
ATOM 1324 C C . PHE A 1 172 ? -16.564 -16.069 17.793 1.00 79.44 172 PHE A C 1
ATOM 1326 O O . PHE A 1 172 ? -16.391 -14.984 17.234 1.00 79.44 172 PHE A O 1
ATOM 1333 N N . ARG A 1 173 ? -16.182 -16.298 19.050 1.00 85.12 173 ARG A N 1
ATOM 1334 C CA . ARG A 1 173 ? -15.524 -15.286 19.879 1.00 85.12 173 ARG A CA 1
ATOM 1335 C C . ARG A 1 173 ? -14.063 -15.135 19.471 1.00 85.12 173 ARG A C 1
ATOM 1337 O O . ARG A 1 173 ? -13.278 -16.069 19.578 1.00 85.12 173 ARG A O 1
ATOM 1344 N N . THR A 1 174 ? -13.697 -13.929 19.063 1.00 91.25 174 THR A N 1
ATOM 1345 C CA . THR A 1 174 ? -12.307 -13.522 18.836 1.00 91.25 174 THR A CA 1
ATOM 1346 C C . THR A 1 174 ? -12.039 -12.244 19.605 1.00 91.25 174 THR A C 1
ATOM 1348 O O . THR A 1 174 ? -12.873 -11.335 19.577 1.00 91.25 174 THR A O 1
ATOM 1351 N N . THR A 1 175 ? -10.876 -12.157 20.241 1.00 93.19 175 THR A N 1
ATOM 1352 C CA . THR A 1 175 ? -10.427 -10.953 20.943 1.00 93.19 175 THR A CA 1
ATOM 1353 C C . THR A 1 175 ? -9.228 -10.351 20.216 1.00 93.19 175 THR A C 1
ATOM 1355 O O . THR A 1 175 ? -8.344 -11.067 19.735 1.00 93.19 175 THR A O 1
ATOM 1358 N N . ARG A 1 176 ? -9.215 -9.025 20.120 1.00 94.06 176 ARG A N 1
ATOM 1359 C CA . ARG A 1 176 ? -8.077 -8.206 19.709 1.00 94.06 176 ARG A CA 1
ATOM 1360 C C . ARG A 1 176 ? -7.783 -7.216 20.824 1.00 94.06 176 ARG A C 1
ATOM 1362 O O . ARG A 1 176 ? -8.706 -6.757 21.493 1.00 94.06 176 ARG A O 1
ATOM 1369 N N . ARG A 1 177 ? -6.505 -6.927 21.027 1.00 94.69 177 ARG A N 1
ATOM 1370 C CA . ARG A 1 177 ? -6.038 -5.885 21.935 1.00 94.69 177 ARG A CA 1
ATOM 1371 C C . ARG A 1 177 ? -5.167 -4.943 21.137 1.00 94.69 177 ARG A C 1
ATOM 1373 O O . ARG A 1 177 ? -4.330 -5.409 20.369 1.00 94.69 177 ARG A O 1
ATOM 1380 N N . VAL A 1 178 ? -5.421 -3.656 21.292 1.00 94.75 178 VAL A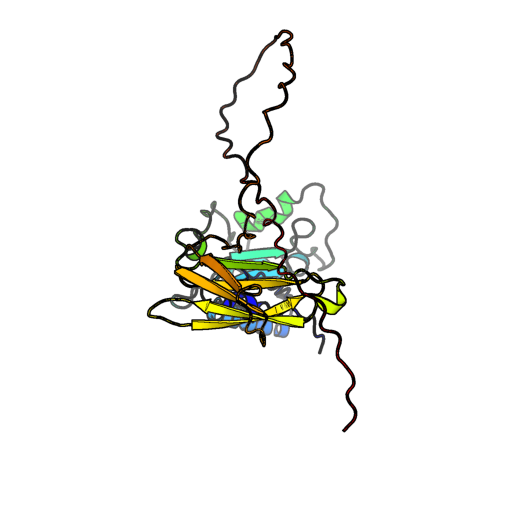 N 1
ATOM 1381 C CA . VAL A 1 178 ? -4.638 -2.580 20.687 1.00 94.75 178 VAL A CA 1
ATOM 1382 C C . VAL A 1 178 ? -4.372 -1.520 21.735 1.00 94.75 178 VAL A C 1
ATOM 1384 O O . VAL A 1 178 ? -5.070 -1.466 22.744 1.00 94.75 178 VAL A O 1
ATOM 1387 N N . ARG A 1 179 ? -3.354 -0.703 21.500 1.00 95.19 179 ARG A N 1
ATOM 1388 C CA . ARG A 1 179 ? -3.021 0.446 22.337 1.00 95.19 179 ARG A CA 1
ATOM 1389 C C . ARG A 1 179 ? -3.357 1.720 21.584 1.00 95.19 179 ARG A C 1
ATOM 1391 O O . ARG A 1 179 ? -3.277 1.740 20.354 1.00 95.19 179 ARG A O 1
ATOM 1398 N N . THR A 1 180 ? -3.793 2.729 22.318 1.00 94.56 180 THR A N 1
ATOM 1399 C CA . THR A 1 180 ? -4.030 4.054 21.760 1.00 94.56 180 THR A CA 1
ATOM 1400 C C . THR A 1 180 ? -2.717 4.772 21.470 1.00 94.56 180 THR A C 1
ATOM 1402 O O . THR A 1 180 ? -1.691 4.474 22.079 1.00 94.56 180 THR A O 1
ATOM 1405 N N . ASP A 1 181 ? -2.751 5.718 20.537 1.00 93.25 181 ASP A N 1
ATOM 1406 C CA . ASP A 1 181 ? -1.690 6.715 20.398 1.00 93.25 181 ASP A CA 1
ATOM 1407 C C . ASP A 1 181 ? -1.882 7.891 21.376 1.00 93.25 181 ASP A C 1
ATOM 1409 O O . ASP A 1 181 ? -2.876 7.967 22.099 1.00 93.25 181 ASP A O 1
ATOM 1413 N N . ALA A 1 182 ? -0.975 8.871 21.339 1.00 90.75 182 ALA A N 1
ATOM 1414 C CA . ALA A 1 182 ? -1.013 10.057 22.200 1.00 90.75 182 ALA A CA 1
ATOM 1415 C C . ALA A 1 182 ? -2.234 10.983 21.995 1.00 90.75 182 ALA A C 1
ATOM 1417 O O . ALA A 1 182 ? -2.388 11.986 22.699 1.00 90.75 182 ALA A O 1
ATOM 1418 N N . THR A 1 183 ? -3.094 10.698 21.013 1.00 90.81 183 THR A N 1
ATOM 1419 C CA . THR A 1 183 ? -4.387 11.371 20.818 1.00 90.81 183 THR A CA 1
ATOM 1420 C C . THR A 1 183 ? -5.562 10.562 21.367 1.00 90.81 183 THR A C 1
ATOM 1422 O O . THR A 1 183 ? -6.699 11.028 21.312 1.00 90.81 183 THR A O 1
ATOM 1425 N N . GLY A 1 184 ? -5.303 9.368 21.902 1.00 91.31 184 GLY A N 1
ATOM 1426 C CA . GLY A 1 184 ? -6.315 8.402 22.306 1.00 91.31 184 GLY A CA 1
ATOM 1427 C C . GLY A 1 184 ? -6.841 7.555 21.150 1.00 91.31 184 GLY A C 1
ATOM 1428 O O . GLY A 1 184 ? -7.758 6.762 21.360 1.00 91.31 184 GLY A O 1
ATOM 1429 N N . PHE A 1 185 ? -6.330 7.712 19.927 1.00 94.38 185 PHE A N 1
ATOM 1430 C CA . PHE A 1 185 ? -6.843 6.993 18.765 1.00 94.38 185 PHE A CA 1
ATOM 1431 C C . PHE A 1 185 ? -6.403 5.530 18.779 1.00 94.38 185 PHE A C 1
ATOM 1433 O O . PHE A 1 185 ? -5.251 5.219 19.063 1.00 94.38 185 PHE A O 1
ATOM 1440 N N . PHE A 1 186 ? -7.312 4.631 18.408 1.00 94.50 186 PHE A N 1
ATOM 1441 C CA . PHE A 1 186 ? -7.013 3.227 18.155 1.00 94.50 186 PHE A CA 1
ATOM 1442 C C . PHE A 1 186 ? -7.757 2.729 16.914 1.00 94.50 186 PHE A C 1
ATOM 1444 O O . PHE A 1 186 ? -8.847 3.199 16.572 1.00 94.50 186 PHE A O 1
ATOM 1451 N N . GLY A 1 187 ? -7.194 1.713 16.262 1.00 94.56 187 GLY A N 1
ATOM 1452 C CA . GLY A 1 187 ? -7.794 1.087 15.092 1.00 94.56 187 GLY A CA 1
ATOM 1453 C C . GLY A 1 187 ? -7.430 -0.386 14.967 1.00 94.56 187 GLY A C 1
ATOM 1454 O O . GLY A 1 187 ? -6.346 -0.811 15.355 1.00 94.56 187 GLY A O 1
ATOM 1455 N N . VAL A 1 188 ? -8.348 -1.175 14.412 1.00 95.12 188 VAL A N 1
ATOM 1456 C CA . VAL A 1 188 ? -8.134 -2.578 14.056 1.00 95.12 188 VAL A CA 1
ATOM 1457 C C . VAL A 1 188 ? -8.672 -2.827 12.657 1.00 95.12 188 VAL A C 1
ATOM 1459 O O . VAL A 1 188 ? -9.857 -2.622 12.376 1.00 95.12 188 VAL A O 1
ATOM 1462 N N . ALA A 1 189 ? -7.799 -3.319 11.786 1.00 94.12 189 ALA A N 1
ATOM 1463 C CA . ALA A 1 189 ? -8.165 -3.759 10.452 1.00 94.12 189 ALA A CA 1
ATOM 1464 C C . ALA A 1 189 ? -8.588 -5.233 10.423 1.00 94.12 189 ALA A C 1
ATOM 1466 O O . ALA A 1 189 ? -8.325 -6.015 11.341 1.00 94.12 189 ALA A O 1
ATOM 1467 N N . ARG A 1 190 ? -9.236 -5.621 9.318 1.00 92.81 190 ARG A N 1
ATOM 1468 C CA . ARG A 1 190 ? -9.520 -7.023 8.974 1.00 92.81 190 ARG A CA 1
ATOM 1469 C C . ARG A 1 190 ? -10.357 -7.751 10.037 1.00 92.81 190 ARG A C 1
ATOM 1471 O O . ARG A 1 190 ? -10.069 -8.884 10.426 1.00 92.81 190 ARG A O 1
ATOM 1478 N N . LEU A 1 191 ? -11.437 -7.114 10.478 1.00 94.25 191 LEU A N 1
ATOM 1479 C CA . LEU A 1 191 ? -12.437 -7.731 11.344 1.00 94.25 191 LEU A CA 1
ATOM 1480 C C . LEU A 1 191 ? -13.519 -8.418 10.507 1.00 94.25 191 LEU A C 1
ATOM 1482 O O . LEU A 1 191 ? -14.026 -7.858 9.535 1.00 94.25 191 LEU A O 1
ATOM 1486 N N . ALA A 1 192 ? -13.877 -9.649 10.874 1.00 95.19 192 ALA A N 1
ATOM 1487 C CA . ALA A 1 192 ? -15.021 -10.321 10.270 1.00 95.19 192 ALA A CA 1
ATOM 1488 C C . ALA A 1 192 ? -16.307 -9.528 10.575 1.00 95.19 192 ALA A C 1
ATOM 1490 O O . ALA A 1 192 ? -16.442 -9.019 11.687 1.00 95.19 192 ALA A O 1
ATOM 1491 N N . PRO A 1 193 ? -17.280 -9.447 9.652 1.00 95.38 193 PRO A N 1
ATOM 1492 C CA . PRO A 1 193 ? -18.537 -8.769 9.938 1.00 95.38 193 PRO A CA 1
ATOM 1493 C C . PRO A 1 193 ? -19.239 -9.328 11.183 1.00 95.38 193 PRO A C 1
ATOM 1495 O O . PRO A 1 193 ? -19.243 -10.540 11.436 1.00 95.38 193 PRO A O 1
ATOM 1498 N N . GLY A 1 194 ? -19.837 -8.444 11.972 1.00 94.94 194 GLY A N 1
ATOM 1499 C CA . GLY A 1 194 ? -20.556 -8.800 13.188 1.00 94.94 194 GLY A CA 1
ATOM 1500 C C . GLY A 1 194 ? -20.479 -7.723 14.258 1.00 94.94 194 GLY A C 1
ATOM 1501 O O . GLY A 1 194 ? -19.903 -6.656 14.057 1.00 94.94 194 GLY A O 1
ATOM 1502 N N . ARG A 1 195 ? -21.060 -8.035 15.415 1.00 94.81 195 ARG A N 1
ATOM 1503 C CA . ARG A 1 195 ? -21.103 -7.130 16.559 1.00 94.81 195 ARG A CA 1
ATOM 1504 C C . ARG A 1 195 ? -19.900 -7.355 17.469 1.00 94.81 195 ARG A C 1
ATOM 1506 O O . ARG A 1 195 ? -19.562 -8.487 17.824 1.00 94.81 195 ARG A O 1
ATOM 1513 N N . TYR A 1 196 ? -19.261 -6.265 17.854 1.00 94.50 196 TYR A N 1
ATOM 1514 C CA . TYR A 1 196 ? -18.079 -6.242 18.699 1.00 94.50 196 TYR A CA 1
ATOM 1515 C C . TYR A 1 196 ? -18.364 -5.452 19.960 1.00 94.50 196 TYR A C 1
ATOM 1517 O O . TYR A 1 196 ? -18.985 -4.398 19.921 1.00 94.50 196 TYR A O 1
ATOM 1525 N N . ARG A 1 197 ? -17.882 -5.974 21.078 1.00 92.62 197 ARG A N 1
ATOM 1526 C CA . ARG A 1 197 ? -17.784 -5.258 22.337 1.00 92.62 197 ARG A CA 1
ATOM 1527 C C . ARG A 1 197 ? -16.405 -4.625 22.432 1.00 92.62 197 ARG A C 1
ATOM 1529 O O . ARG A 1 197 ? -15.411 -5.330 22.263 1.00 92.62 197 ARG A O 1
ATOM 1536 N N . VAL A 1 198 ? -16.355 -3.341 22.745 1.00 92.94 198 VAL A N 1
ATOM 1537 C CA . VAL A 1 198 ? -15.129 -2.563 22.923 1.00 92.94 198 VAL A CA 1
ATOM 1538 C C . VAL A 1 198 ? -15.103 -2.032 24.346 1.00 92.94 198 VAL A C 1
ATOM 1540 O O . VAL A 1 198 ? -16.097 -1.475 24.804 1.00 92.94 198 VAL A O 1
ATOM 1543 N N . ARG A 1 199 ? -13.987 -2.225 25.048 1.00 90.00 199 ARG A N 1
ATOM 1544 C CA . ARG A 1 199 ? -13.791 -1.722 26.411 1.00 90.00 199 ARG A CA 1
ATOM 1545 C C . ARG A 1 199 ? -12.327 -1.417 26.679 1.00 90.00 199 ARG A C 1
ATOM 1547 O O . ARG A 1 199 ? -11.453 -2.018 26.056 1.00 90.00 199 ARG A O 1
ATOM 1554 N N . LEU A 1 200 ? -12.062 -0.556 27.652 1.00 89.25 200 LEU A N 1
ATOM 1555 C CA . LEU A 1 200 ? -10.707 -0.369 28.170 1.00 89.25 200 LEU A CA 1
ATOM 1556 C C . LEU A 1 200 ? -10.287 -1.617 28.961 1.00 89.25 200 LEU A C 1
ATOM 1558 O O . LEU A 1 200 ? -11.080 -2.176 29.727 1.00 89.25 200 LEU A O 1
ATOM 1562 N N . ALA A 1 201 ? -9.061 -2.098 28.777 1.00 81.38 201 ALA A N 1
ATOM 1563 C CA . ALA A 1 201 ? -8.565 -3.247 29.526 1.00 81.38 201 ALA A CA 1
ATOM 1564 C C . ALA A 1 201 ? -8.548 -2.953 31.037 1.00 81.38 201 ALA A C 1
ATOM 1566 O O . ALA A 1 201 ? -8.375 -1.819 31.470 1.00 81.38 201 ALA A O 1
ATOM 1567 N N . GLY A 1 202 ? -8.789 -3.977 31.860 1.00 70.88 202 GLY A N 1
ATOM 1568 C CA . GLY A 1 202 ? -8.829 -3.835 33.323 1.00 70.88 202 GLY A CA 1
ATOM 1569 C C . GLY A 1 202 ? -10.117 -3.222 33.891 1.00 70.88 202 GLY A C 1
ATOM 1570 O O . GLY A 1 202 ? -10.363 -3.346 35.088 1.00 70.88 202 GLY A O 1
ATOM 1571 N N . THR A 1 203 ? -10.993 -2.659 33.056 1.00 69.00 203 THR A N 1
ATOM 1572 C CA . THR A 1 203 ? -12.287 -2.128 33.503 1.00 69.00 203 THR A CA 1
ATOM 1573 C C . THR A 1 203 ? -13.363 -3.222 33.580 1.00 69.00 203 THR A C 1
ATOM 1575 O O . THR A 1 203 ? -13.434 -4.143 32.752 1.00 69.00 203 THR A O 1
ATOM 1578 N N . ARG A 1 204 ? -14.194 -3.159 34.631 1.00 61.59 204 ARG A N 1
ATOM 1579 C CA . ARG A 1 204 ? -15.356 -4.048 34.845 1.00 61.59 204 ARG A CA 1
ATOM 1580 C C . ARG A 1 204 ? -16.700 -3.315 34.782 1.00 61.59 204 ARG A C 1
ATOM 1582 O O . ARG A 1 204 ? -17.733 -3.976 34.816 1.00 61.59 204 ARG A O 1
ATOM 1589 N N . ALA A 1 205 ? -16.696 -1.984 34.707 1.00 60.38 205 ALA A N 1
ATOM 1590 C CA . ALA A 1 205 ? -17.915 -1.186 34.697 1.00 60.38 205 ALA A CA 1
ATOM 1591 C C . ALA A 1 205 ? -18.562 -1.194 33.303 1.00 60.38 205 ALA A C 1
ATOM 1593 O O . ALA A 1 205 ? -17.885 -0.942 32.306 1.00 60.38 205 ALA A O 1
ATOM 1594 N N . ALA A 1 206 ? -19.878 -1.417 33.235 1.00 59.75 206 ALA A N 1
ATOM 1595 C CA . ALA A 1 206 ? -20.640 -1.343 31.983 1.00 59.75 206 ALA A CA 1
ATOM 1596 C C . ALA A 1 206 ? -20.544 0.042 31.304 1.00 59.75 206 ALA A C 1
ATOM 1598 O O . ALA A 1 206 ? -20.669 0.139 30.091 1.00 59.75 206 ALA A O 1
ATOM 1599 N N . GLU A 1 207 ? -20.252 1.096 32.072 1.00 57.97 207 GLU A N 1
ATOM 1600 C CA . GLU A 1 207 ? -20.059 2.477 31.595 1.00 57.97 207 GLU A CA 1
ATOM 1601 C C . GLU A 1 207 ? -18.788 2.672 30.749 1.00 57.97 207 GLU A C 1
ATOM 1603 O O . GLU A 1 207 ? -18.664 3.654 30.026 1.00 57.97 207 GLU A O 1
ATOM 1608 N N . THR A 1 208 ? -17.852 1.719 30.798 1.00 69.25 208 THR A N 1
ATOM 1609 C CA . THR A 1 208 ? -16.600 1.732 30.012 1.00 69.25 208 THR A CA 1
ATOM 1610 C C . THR A 1 208 ? -16.655 0.804 28.796 1.00 69.25 208 THR A C 1
ATOM 1612 O O . THR A 1 208 ? -15.632 0.495 28.181 1.00 69.25 208 THR A O 1
ATOM 1615 N N . GLU A 1 209 ? -17.858 0.335 28.459 1.00 80.56 209 GLU A N 1
ATOM 1616 C CA . GLU A 1 209 ? -18.122 -0.625 27.399 1.00 80.56 209 GLU A CA 1
ATOM 1617 C C . GLU A 1 209 ? -19.046 -0.027 26.334 1.00 80.56 209 GLU A C 1
ATOM 1619 O O . GLU A 1 209 ? -20.059 0.601 26.625 1.00 80.56 209 GLU A O 1
ATOM 1624 N N . THR A 1 210 ? -18.730 -0.281 25.069 1.00 87.75 210 THR A N 1
ATOM 1625 C CA . THR A 1 210 ? -19.584 0.082 23.938 1.00 87.75 210 THR A CA 1
ATOM 1626 C C . THR A 1 210 ? -19.664 -1.058 22.932 1.00 87.75 210 THR A C 1
ATOM 1628 O O . THR A 1 210 ? -18.794 -1.931 22.868 1.00 87.75 210 THR A O 1
ATOM 1631 N N . HIS A 1 211 ? -20.740 -1.072 22.152 1.00 91.19 211 HIS A N 1
ATOM 1632 C CA . HIS A 1 211 ? -20.956 -2.063 21.111 1.00 91.19 211 HIS A CA 1
ATOM 1633 C C . HIS A 1 211 ? -20.869 -1.415 19.734 1.00 91.19 211 HIS A C 1
ATOM 1635 O O . HIS A 1 211 ? -21.487 -0.385 19.480 1.00 91.19 211 HIS A O 1
ATOM 1641 N N . VAL A 1 212 ? -20.134 -2.065 18.837 1.00 93.81 212 VAL A N 1
ATOM 1642 C CA . VAL A 1 212 ? -19.878 -1.599 17.476 1.00 93.81 212 VAL A CA 1
ATOM 1643 C C . VAL A 1 212 ? -20.263 -2.687 16.494 1.00 93.81 212 VAL A C 1
ATOM 1645 O O . VAL A 1 212 ? -19.802 -3.823 16.611 1.00 93.81 212 VAL A O 1
ATOM 1648 N N . ASP A 1 213 ? -21.080 -2.339 15.509 1.00 94.31 213 ASP A N 1
ATOM 1649 C CA . ASP A 1 213 ? -21.356 -3.218 14.381 1.00 94.31 213 ASP A CA 1
ATOM 1650 C C . ASP A 1 213 ? -20.318 -2.978 13.285 1.00 94.31 213 ASP A C 1
ATOM 1652 O O . ASP A 1 213 ? -20.148 -1.867 12.782 1.00 94.31 213 ASP A O 1
ATOM 1656 N N . VAL A 1 214 ? -19.612 -4.042 12.915 1.00 95.50 214 VAL A N 1
ATOM 1657 C CA . VAL A 1 214 ? -18.652 -4.040 11.816 1.00 95.50 214 VAL A CA 1
ATOM 1658 C C . VAL A 1 214 ? -19.309 -4.692 10.608 1.00 95.50 214 VAL A C 1
ATOM 1660 O O . VAL A 1 214 ? -19.762 -5.837 10.668 1.00 95.50 214 VAL A O 1
ATOM 1663 N N . THR A 1 215 ? -19.326 -3.973 9.489 1.00 95.56 215 THR A N 1
ATOM 1664 C CA . THR A 1 215 ? -19.768 -4.486 8.187 1.00 95.56 215 THR A CA 1
ATOM 1665 C C . THR A 1 215 ? -18.600 -4.486 7.213 1.00 95.56 215 THR A C 1
ATOM 1667 O O . THR A 1 215 ? -17.650 -3.714 7.361 1.00 95.56 215 THR A O 1
ATOM 1670 N N . ALA A 1 216 ? -18.635 -5.381 6.228 1.00 95.94 216 ALA A N 1
ATOM 1671 C CA . ALA A 1 216 ? -17.532 -5.495 5.289 1.00 95.94 216 ALA A CA 1
ATOM 1672 C C . ALA A 1 216 ? -17.350 -4.201 4.478 1.00 95.94 216 ALA A C 1
ATOM 1674 O O . ALA A 1 216 ? -18.326 -3.604 4.028 1.00 95.94 216 ALA A O 1
ATOM 1675 N N . GLY A 1 217 ? -16.099 -3.768 4.313 1.00 92.69 217 GLY A N 1
ATOM 1676 C CA . GLY A 1 217 ? -15.743 -2.553 3.575 1.00 92.69 217 GLY A CA 1
ATOM 1677 C C . GLY A 1 217 ? -15.965 -1.240 4.326 1.00 92.69 217 GLY A C 1
ATOM 1678 O O . GLY A 1 217 ? -15.635 -0.191 3.784 1.00 92.69 217 GLY A O 1
ATOM 1679 N N . ASN A 1 218 ? -16.487 -1.276 5.555 1.00 93.69 218 ASN A N 1
ATOM 1680 C CA . ASN A 1 218 ? -16.761 -0.078 6.345 1.00 93.69 218 ASN A CA 1
ATOM 1681 C C . ASN A 1 218 ? -15.952 -0.061 7.643 1.00 93.69 218 ASN A C 1
ATOM 1683 O O . ASN A 1 218 ? -15.585 -1.104 8.191 1.00 93.69 218 ASN A O 1
ATOM 1687 N N . VAL A 1 219 ? -15.727 1.148 8.152 1.00 93.44 219 VAL A N 1
ATOM 1688 C CA . VAL A 1 219 ? -15.221 1.372 9.505 1.00 93.44 219 VAL A CA 1
ATOM 1689 C C . VAL A 1 219 ? -16.417 1.427 10.450 1.00 93.44 219 VAL A C 1
ATOM 1691 O O . VAL A 1 219 ? -17.250 2.326 10.356 1.00 93.44 219 VAL A O 1
ATOM 1694 N N . GLY A 1 220 ? -16.516 0.452 11.347 1.00 89.44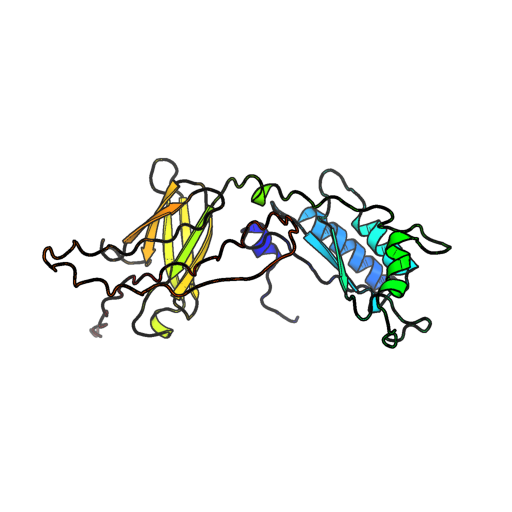 220 GLY A N 1
ATOM 1695 C CA . GLY A 1 220 ? -17.387 0.542 12.507 1.00 89.44 220 GLY A CA 1
ATOM 1696 C C . GLY A 1 220 ? -16.781 1.518 13.510 1.00 89.44 220 GLY A C 1
ATOM 1697 O O . GLY A 1 220 ? -15.632 1.354 13.916 1.00 89.44 220 GLY A O 1
ATOM 1698 N N . ALA A 1 221 ? -17.552 2.516 13.917 1.00 82.44 221 ALA A N 1
ATOM 1699 C CA . ALA A 1 221 ? -17.210 3.392 15.027 1.00 82.44 221 ALA A CA 1
ATOM 1700 C C . ALA A 1 221 ? -18.202 3.133 16.164 1.00 82.44 221 ALA A C 1
ATOM 1702 O O . ALA A 1 221 ? -19.392 2.914 15.891 1.00 82.44 221 ALA A O 1
ATOM 1703 N N . PRO A 1 222 ? -17.758 3.127 17.430 1.00 69.62 222 PRO A N 1
ATOM 1704 C CA . PRO A 1 222 ? -18.708 3.124 18.523 1.00 69.62 222 PRO A CA 1
ATOM 1705 C C . PRO A 1 222 ? -19.640 4.333 18.437 1.00 69.62 222 PRO A C 1
ATOM 1707 O O . PRO A 1 222 ? -19.291 5.384 17.919 1.00 69.62 222 PRO A O 1
ATOM 1710 N N . ARG A 1 223 ? -20.884 4.176 18.872 1.00 55.94 223 ARG A N 1
ATOM 1711 C CA . ARG A 1 223 ? -21.790 5.319 19.002 1.00 55.94 223 ARG A CA 1
ATOM 1712 C C . ARG A 1 223 ? -21.700 5.794 20.443 1.00 55.94 223 ARG A C 1
ATOM 1714 O O . ARG A 1 223 ? -21.685 4.957 21.348 1.00 55.94 223 ARG A O 1
ATOM 1721 N N . SER A 1 224 ? -21.634 7.107 20.657 1.00 43.06 224 SER A N 1
ATOM 1722 C CA . SER A 1 224 ? -21.863 7.653 21.995 1.00 43.06 224 SER A CA 1
ATOM 1723 C C . SER A 1 224 ? -23.271 7.236 22.444 1.00 43.06 224 SER A C 1
ATOM 1725 O O . SER A 1 224 ? -24.186 7.277 21.610 1.00 43.06 224 SER A O 1
ATOM 1727 N N . PRO A 1 225 ? -23.490 6.812 23.700 1.00 36.47 225 PRO A N 1
ATOM 1728 C CA . PRO A 1 225 ? -24.843 6.737 24.224 1.00 36.47 225 PRO A CA 1
ATOM 1729 C C . PRO A 1 225 ? -25.436 8.148 24.154 1.00 36.47 225 PRO A C 1
ATOM 1731 O O . PRO A 1 225 ? -24.972 9.067 24.825 1.00 36.47 225 PRO A O 1
ATOM 1734 N N . VAL A 1 226 ? -26.424 8.338 23.280 1.00 30.05 226 VAL A N 1
ATOM 1735 C CA . VAL A 1 226 ? -27.263 9.537 23.304 1.00 30.05 226 VAL A CA 1
ATOM 1736 C C . VAL A 1 226 ? -27.988 9.492 24.654 1.00 30.05 226 VAL A C 1
ATOM 1738 O O . VAL A 1 226 ? -28.654 8.483 24.916 1.00 30.05 226 VAL A O 1
ATOM 1741 N N . PRO A 1 227 ? -27.826 10.485 25.550 1.00 28.77 227 PRO A N 1
ATOM 1742 C CA . PRO A 1 227 ? -28.646 10.534 26.754 1.00 28.77 227 PRO A CA 1
ATOM 1743 C C . PRO A 1 227 ? -30.120 10.569 26.322 1.00 28.77 227 PRO A C 1
ATOM 1745 O O . PRO A 1 227 ? -30.419 11.175 25.292 1.00 28.77 227 PRO A O 1
ATOM 1748 N N . PRO A 1 228 ? -31.037 9.889 27.031 1.00 32.66 228 PRO A N 1
ATOM 1749 C CA . PRO A 1 228 ? -32.452 9.941 26.686 1.00 32.66 228 PRO A CA 1
ATOM 1750 C C . PRO A 1 228 ? -32.888 11.406 26.609 1.00 32.66 228 PRO A C 1
ATOM 1752 O O . PRO A 1 228 ? -32.622 12.161 27.543 1.00 32.66 228 PRO A O 1
ATOM 1755 N N . ASP A 1 229 ? -33.489 11.790 25.477 1.00 35.88 229 ASP A N 1
ATOM 1756 C CA . ASP A 1 229 ? -34.009 13.136 25.230 1.00 35.88 229 ASP A CA 1
ATOM 1757 C C . ASP A 1 229 ? -34.750 13.638 26.474 1.00 35.88 229 ASP A C 1
ATOM 1759 O O . ASP A 1 229 ? -35.759 13.055 26.887 1.00 35.88 229 ASP A O 1
ATOM 1763 N N . GLU A 1 230 ? -34.275 14.742 27.055 1.00 32.69 230 GLU A N 1
ATOM 1764 C CA . GLU A 1 230 ? -35.134 15.559 27.897 1.00 32.69 230 GLU A CA 1
ATOM 1765 C C . GLU A 1 230 ? -36.260 16.080 27.004 1.00 32.69 230 GLU A C 1
ATOM 1767 O O . GLU A 1 230 ? -36.095 16.965 26.162 1.00 32.69 230 GLU A O 1
ATOM 1772 N N . ALA A 1 231 ? -37.425 15.460 27.155 1.00 38.12 231 ALA A N 1
ATOM 1773 C CA . ALA A 1 231 ? -38.654 15.918 26.555 1.00 38.12 231 ALA A CA 1
ATOM 1774 C C . ALA A 1 231 ? -38.889 17.399 26.900 1.00 38.12 231 ALA A C 1
ATOM 1776 O O . ALA A 1 231 ? -38.989 17.760 28.070 1.00 38.12 231 ALA A O 1
ATOM 1777 N N . GLY A 1 232 ? -39.081 18.238 25.876 1.00 38.44 232 GLY A N 1
ATOM 1778 C CA . GLY A 1 232 ? -39.815 19.498 26.034 1.00 38.44 232 GLY A CA 1
ATOM 1779 C C . GLY A 1 232 ? -39.070 20.792 25.708 1.00 38.44 232 GLY A C 1
ATOM 1780 O O . GLY A 1 232 ? -39.070 21.714 26.515 1.00 38.44 232 GLY A O 1
ATOM 1781 N N . GLY A 1 233 ? -38.542 20.938 24.492 1.00 29.69 233 GLY A N 1
ATOM 1782 C CA . GLY A 1 233 ? -38.158 22.243 23.940 1.00 29.69 233 GLY A CA 1
ATOM 1783 C C . GLY A 1 233 ? -38.908 22.529 22.640 1.00 29.69 233 GLY A C 1
ATOM 1784 O O . GLY A 1 233 ? -38.619 21.916 21.618 1.00 29.69 233 GLY A O 1
ATOM 1785 N N . LYS A 1 234 ? -39.896 23.435 22.664 1.00 30.36 234 LYS A N 1
ATOM 1786 C CA . LYS A 1 234 ? -40.669 23.860 21.477 1.00 30.36 234 LYS A CA 1
ATOM 1787 C C . LYS A 1 234 ? -39.738 24.300 20.328 1.00 30.36 234 LYS A C 1
ATOM 1789 O O . LYS A 1 234 ? -38.778 25.022 20.597 1.00 30.36 234 LYS A O 1
ATOM 1794 N N . PRO A 1 235 ? -40.041 23.975 19.056 1.00 33.41 235 PRO A N 1
ATOM 1795 C CA . PRO A 1 235 ? -39.224 24.425 17.936 1.00 33.41 235 PRO A CA 1
ATOM 1796 C C . PRO A 1 235 ? -39.319 25.949 17.781 1.00 33.41 235 PRO A C 1
ATOM 1798 O O . PRO A 1 235 ? -40.382 26.509 17.499 1.00 33.41 235 PRO A O 1
ATOM 1801 N N . GLY A 1 236 ? -38.184 26.617 17.982 1.00 30.38 236 GLY A N 1
ATOM 1802 C CA . GLY A 1 236 ? -37.985 28.019 17.649 1.00 30.38 236 GLY A CA 1
ATOM 1803 C C . GLY A 1 236 ? -38.045 28.229 16.136 1.00 30.38 236 GLY A C 1
ATOM 1804 O O . GLY A 1 236 ? -37.421 27.515 15.358 1.00 30.38 236 GLY A O 1
ATOM 1805 N N . ARG A 1 237 ? -38.847 29.219 15.756 1.00 29.34 237 ARG A N 1
ATOM 1806 C 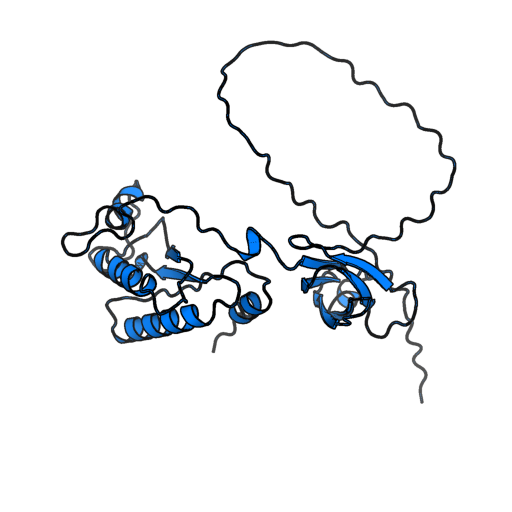CA . ARG A 1 237 ? -39.156 29.736 14.418 1.00 29.34 237 ARG A CA 1
ATOM 1807 C C . ARG A 1 237 ? -37.950 29.738 13.457 1.00 29.34 237 ARG A C 1
ATOM 1809 O O . ARG A 1 237 ? -36.966 30.432 13.700 1.00 29.34 237 ARG A O 1
ATOM 1816 N N . ALA A 1 238 ? -38.065 29.017 12.340 1.00 29.72 238 ALA A N 1
ATOM 1817 C CA . ALA A 1 238 ? -37.124 29.103 11.226 1.00 29.72 238 ALA A CA 1
ATOM 1818 C C . ALA A 1 238 ? -37.202 30.494 10.575 1.00 29.72 238 ALA A C 1
ATOM 1820 O O . ALA A 1 238 ? -38.290 30.978 10.255 1.00 29.72 238 ALA A O 1
ATOM 1821 N N . LEU A 1 239 ? -36.050 31.142 10.400 1.00 30.27 239 LEU A N 1
ATOM 1822 C CA . LEU A 1 239 ? -35.933 32.387 9.651 1.00 30.27 239 LEU A CA 1
ATOM 1823 C C . LEU A 1 239 ? -35.977 32.048 8.151 1.00 30.27 239 LEU A C 1
ATOM 1825 O O . LEU A 1 239 ? -35.069 31.402 7.628 1.00 30.27 239 LEU A O 1
ATOM 1829 N N . GLU A 1 240 ? -37.049 32.451 7.472 1.00 29.50 240 GLU A N 1
ATOM 1830 C CA . GLU A 1 240 ? -37.197 32.339 6.019 1.00 29.50 240 GLU A CA 1
ATOM 1831 C C . GLU A 1 240 ? -36.179 33.238 5.298 1.00 29.50 240 GLU A C 1
ATOM 1833 O O . GLU A 1 240 ? -36.182 34.460 5.460 1.00 29.50 240 GLU A O 1
ATOM 1838 N N . ALA A 1 241 ? -35.336 32.645 4.451 1.00 29.36 241 ALA A N 1
ATOM 1839 C CA . ALA A 1 241 ? -34.556 33.382 3.462 1.00 29.36 241 ALA A CA 1
ATOM 1840 C C . ALA A 1 241 ? -35.420 33.639 2.215 1.00 29.36 241 ALA A C 1
ATOM 1842 O O . ALA A 1 241 ? -35.905 32.706 1.572 1.00 29.36 241 ALA A O 1
ATOM 1843 N N . ARG A 1 242 ? -35.617 34.918 1.876 1.00 29.23 242 ARG A N 1
ATOM 1844 C CA . ARG A 1 242 ? -36.330 35.364 0.668 1.00 29.23 242 ARG A CA 1
ATOM 1845 C C . ARG A 1 242 ? -35.513 35.087 -0.612 1.00 29.23 242 ARG A C 1
ATOM 1847 O O . ARG A 1 242 ? -34.292 35.235 -0.579 1.00 29.23 242 ARG A O 1
ATOM 1854 N N . PRO A 1 243 ? -36.163 34.764 -1.748 1.00 30.59 243 PRO A N 1
ATOM 1855 C CA . PRO A 1 243 ? -35.500 34.496 -3.022 1.00 30.59 243 PRO A CA 1
ATOM 1856 C C . PRO A 1 243 ? -35.341 35.770 -3.872 1.00 30.59 243 PRO A C 1
ATOM 1858 O O . PRO A 1 243 ? -36.261 36.580 -3.967 1.00 30.59 243 PRO A O 1
ATOM 1861 N N . GLY A 1 244 ? -34.193 35.913 -4.541 1.00 28.45 244 GLY A N 1
ATOM 1862 C CA . GLY A 1 244 ? -33.915 36.981 -5.506 1.00 28.45 244 GLY A CA 1
ATOM 1863 C C . GLY A 1 244 ? -33.219 36.459 -6.769 1.00 28.45 244 GLY A C 1
ATOM 1864 O O . GLY A 1 244 ? -32.017 36.238 -6.761 1.00 28.45 244 GLY A O 1
ATOM 1865 N N . SER A 1 245 ? -34.028 36.243 -7.813 1.00 29.58 245 SER A N 1
ATOM 1866 C CA . SER A 1 245 ? -33.821 36.540 -9.253 1.00 29.58 245 SER A CA 1
ATOM 1867 C C . SER A 1 245 ? -32.505 36.191 -10.007 1.00 29.58 245 SER A C 1
ATOM 1869 O O . SER A 1 245 ? -31.462 36.800 -9.806 1.00 29.58 245 SER A O 1
ATOM 1871 N N . ARG A 1 246 ? -32.672 35.269 -10.981 1.00 29.64 246 ARG A N 1
ATOM 1872 C CA . ARG A 1 246 ? -31.882 34.878 -12.195 1.00 29.64 246 ARG A CA 1
ATOM 1873 C C . ARG A 1 246 ? -31.810 35.989 -13.290 1.00 29.64 246 ARG A C 1
ATOM 1875 O O . ARG A 1 246 ? -32.440 37.013 -13.032 1.00 29.64 246 ARG A O 1
ATOM 1882 N N . PRO A 1 247 ? -31.284 35.787 -14.543 1.00 45.09 247 PRO A N 1
ATOM 1883 C CA . PRO A 1 247 ? -30.490 34.699 -15.203 1.00 45.09 247 PRO A CA 1
ATOM 1884 C C . PRO A 1 247 ? -29.202 35.233 -15.928 1.00 45.09 247 PRO A C 1
ATOM 1886 O O . PRO A 1 247 ? -28.944 36.424 -15.881 1.00 45.09 247 PRO A O 1
ATOM 1889 N N . ASP A 1 248 ? -28.267 34.442 -16.486 1.00 29.56 248 ASP A N 1
ATOM 1890 C CA . ASP A 1 248 ? -28.309 33.914 -17.869 1.00 29.56 248 ASP A CA 1
ATOM 1891 C C . ASP A 1 248 ? -27.158 32.928 -18.202 1.00 29.56 248 ASP A C 1
ATOM 1893 O O . ASP A 1 248 ? -26.016 33.115 -17.793 1.00 29.56 248 ASP A O 1
ATOM 1897 N N . GLN A 1 249 ? -27.551 31.877 -18.944 1.00 28.56 249 GLN A N 1
ATOM 1898 C CA . GLN A 1 249 ? -26.933 31.187 -20.102 1.00 28.56 249 GLN A CA 1
ATOM 1899 C C . GLN A 1 249 ? -25.396 31.052 -20.170 1.00 28.56 249 GLN A C 1
ATOM 1901 O O . GLN A 1 249 ? -24.667 32.024 -20.102 1.00 28.56 249 GLN A O 1
ATOM 1906 N N . GLY A 1 250 ? -24.778 29.904 -20.439 1.00 24.77 250 GLY A N 1
ATOM 1907 C CA . GLY A 1 250 ? -25.215 28.596 -20.911 1.00 24.77 250 GLY A CA 1
ATOM 1908 C C . GLY A 1 250 ? -23.985 27.912 -21.527 1.00 24.77 250 GLY A C 1
ATOM 1909 O O . GLY A 1 250 ? -23.205 28.574 -22.197 1.00 24.77 250 GLY A O 1
ATOM 1910 N N . LEU A 1 251 ? -23.781 26.620 -21.258 1.00 28.70 251 LEU A N 1
ATOM 1911 C CA . LEU A 1 251 ? -23.115 25.643 -22.136 1.00 28.70 251 LEU A CA 1
ATOM 1912 C C . LEU A 1 251 ? -23.107 24.292 -21.417 1.00 28.70 251 LEU A C 1
ATOM 1914 O O . LEU A 1 251 ? -22.436 24.081 -20.407 1.00 28.70 251 LEU A O 1
ATOM 1918 N N . ALA A 1 252 ? -23.923 23.384 -21.939 1.00 27.23 252 ALA A N 1
ATOM 1919 C CA . ALA A 1 252 ? -24.016 22.014 -21.484 1.00 27.23 252 ALA A CA 1
ATOM 1920 C C . ALA A 1 252 ? -22.723 21.254 -21.809 1.00 27.23 252 ALA A C 1
ATOM 1922 O O . ALA A 1 252 ? -22.313 21.161 -22.963 1.00 27.23 252 ALA A O 1
ATOM 1923 N N . SER A 1 253 ? -22.125 20.636 -20.795 1.00 30.72 253 SER A N 1
ATOM 1924 C CA . SER A 1 253 ? -21.320 19.431 -20.978 1.00 30.72 253 SER A CA 1
ATOM 1925 C C . SER A 1 253 ? -21.711 18.439 -19.888 1.00 30.72 253 SER A C 1
ATOM 1927 O O . SER A 1 253 ? -21.560 18.685 -18.692 1.00 30.72 253 SER A O 1
ATOM 1929 N N . ALA A 1 254 ? -22.306 17.326 -20.309 1.00 29.97 254 ALA A N 1
ATOM 1930 C CA . ALA A 1 254 ? -22.668 16.230 -19.431 1.00 29.97 254 ALA A CA 1
ATOM 1931 C C . ALA A 1 254 ? -21.385 15.562 -18.914 1.00 29.97 254 ALA A C 1
ATOM 1933 O O . ALA A 1 254 ? -20.768 14.750 -19.600 1.00 29.97 254 ALA A O 1
ATOM 1934 N N . ARG A 1 255 ? -20.972 15.910 -17.694 1.00 28.02 255 ARG A N 1
ATOM 1935 C CA . ARG A 1 255 ? -20.068 15.091 -16.884 1.00 28.02 255 ARG A CA 1
ATOM 1936 C C . ARG A 1 255 ? -20.897 14.441 -15.790 1.00 28.02 255 ARG A C 1
ATOM 1938 O O . ARG A 1 255 ? -21.447 15.128 -14.937 1.00 28.02 255 ARG A O 1
ATOM 1945 N N . ALA A 1 256 ? -20.965 13.115 -15.810 1.00 28.91 256 ALA A N 1
ATOM 1946 C CA . ALA A 1 256 ? -21.378 12.335 -14.656 1.00 28.91 256 ALA A CA 1
ATOM 1947 C C . ALA A 1 256 ? -20.315 12.505 -13.558 1.00 28.91 256 ALA A C 1
ATOM 1949 O O . ALA A 1 256 ? -19.353 11.747 -13.466 1.00 28.91 256 ALA A O 1
ATOM 1950 N N . THR A 1 257 ? -20.447 13.558 -12.758 1.00 27.08 257 THR A N 1
ATOM 1951 C CA . THR A 1 257 ? -19.696 13.745 -11.521 1.00 27.08 257 THR A CA 1
ATOM 1952 C C . THR A 1 257 ? -20.357 12.899 -10.442 1.00 27.08 257 THR A C 1
ATOM 1954 O O . THR A 1 257 ? -21.297 13.326 -9.775 1.00 27.08 257 THR A O 1
ATOM 1957 N N . ALA A 1 258 ? -19.852 11.682 -10.238 1.00 29.75 258 ALA A N 1
ATOM 1958 C CA . ALA A 1 258 ? -19.971 11.068 -8.924 1.00 29.75 258 ALA A CA 1
ATOM 1959 C C . ALA A 1 258 ? -19.210 11.982 -7.953 1.00 29.75 258 ALA A C 1
ATOM 1961 O O . ALA A 1 258 ? -17.986 12.093 -8.027 1.00 29.75 258 ALA A O 1
ATOM 1962 N N . ALA A 1 259 ? -19.946 12.717 -7.118 1.00 26.70 259 ALA A N 1
ATOM 1963 C CA . ALA A 1 259 ? -19.356 13.567 -6.098 1.00 26.70 259 ALA A CA 1
ATOM 1964 C C . ALA A 1 259 ? -18.407 12.724 -5.225 1.00 26.70 259 ALA A C 1
ATOM 1966 O O . ALA A 1 259 ? -18.766 11.596 -4.863 1.00 26.70 259 ALA A O 1
ATOM 1967 N N . PRO A 1 260 ? -17.209 13.228 -4.876 1.00 26.53 260 PRO A N 1
ATOM 1968 C CA . PRO A 1 260 ? -16.370 12.554 -3.901 1.00 26.53 260 PRO A CA 1
ATOM 1969 C C . PRO A 1 260 ? -17.185 12.390 -2.619 1.00 26.53 260 PRO A C 1
ATOM 1971 O O . PRO A 1 260 ? -17.710 13.365 -2.077 1.00 26.53 260 PRO A O 1
ATOM 1974 N N . ARG A 1 261 ? -17.324 11.146 -2.146 1.00 31.70 261 ARG A N 1
ATOM 1975 C CA . ARG A 1 261 ? -17.820 10.888 -0.795 1.00 31.70 261 ARG A CA 1
ATOM 1976 C C . ARG A 1 261 ? -16.866 11.604 0.150 1.00 31.70 261 ARG A C 1
ATOM 1978 O O . ARG A 1 261 ? -15.733 11.170 0.333 1.00 31.70 261 ARG A O 1
ATOM 1985 N N . THR A 1 262 ? -17.316 12.716 0.717 1.00 25.95 262 THR A N 1
ATOM 1986 C CA . THR A 1 262 ? -16.668 13.325 1.867 1.00 25.95 262 THR A CA 1
ATOM 1987 C C . THR A 1 262 ? -16.658 12.276 2.968 1.00 25.95 262 THR A C 1
ATOM 1989 O O . THR A 1 262 ? -17.697 11.916 3.521 1.00 25.95 262 THR A O 1
ATOM 1992 N N . VAL A 1 263 ? -15.475 11.732 3.246 1.00 29.31 263 VAL A N 1
ATOM 1993 C CA . VAL A 1 263 ? -15.230 10.986 4.474 1.00 29.31 263 VAL A CA 1
ATOM 1994 C C . VAL A 1 263 ? -15.368 12.020 5.582 1.00 29.31 263 VAL A C 1
ATOM 1996 O O . VAL A 1 263 ? -14.479 12.845 5.786 1.00 29.31 263 VAL A O 1
ATOM 1999 N N . ARG A 1 264 ? -16.536 12.056 6.232 1.00 27.16 264 ARG A N 1
ATOM 2000 C CA . ARG A 1 264 ? -16.662 12.781 7.494 1.00 27.16 264 ARG A CA 1
ATOM 2001 C C . ARG A 1 264 ? -15.634 12.174 8.454 1.00 27.16 264 ARG A C 1
ATOM 2003 O O . ARG A 1 264 ? -15.501 10.946 8.455 1.00 27.16 264 ARG A O 1
ATOM 2010 N N . PRO A 1 265 ? -14.905 12.984 9.239 1.00 28.11 265 PRO A N 1
ATOM 2011 C CA . PRO A 1 265 ? -14.152 12.430 10.354 1.00 28.11 265 PRO A CA 1
ATOM 2012 C C . PRO A 1 265 ? -15.116 11.581 11.199 1.00 28.11 265 PRO A C 1
ATOM 2014 O O . PRO A 1 265 ? -16.289 11.954 11.307 1.00 28.11 265 PRO A O 1
ATOM 2017 N N . PRO A 1 266 ? -14.680 10.423 11.723 1.00 34.84 266 PRO A N 1
ATOM 2018 C CA . PRO A 1 266 ? -15.520 9.645 12.620 1.00 34.84 266 PRO A CA 1
ATOM 2019 C C . PRO A 1 266 ? -15.987 10.553 13.760 1.00 34.84 266 PRO A C 1
ATOM 2021 O O . PRO A 1 266 ? -15.195 11.341 14.282 1.00 34.84 266 PRO A O 1
ATOM 2024 N N . ASP A 1 267 ? -17.277 10.474 14.092 1.00 33.75 267 ASP A N 1
ATOM 2025 C CA . ASP A 1 267 ? -17.846 11.196 15.226 1.00 33.75 267 ASP A CA 1
ATOM 2026 C C . ASP A 1 267 ? -16.972 10.925 16.462 1.00 33.75 267 ASP A C 1
ATOM 2028 O O . ASP A 1 267 ? -16.608 9.779 16.744 1.00 33.75 267 ASP A O 1
ATOM 2032 N N . SER A 1 268 ? -16.571 11.985 17.164 1.00 33.41 268 SER A N 1
ATOM 2033 C CA . SER A 1 268 ? -15.769 11.878 18.378 1.00 33.41 268 SER A CA 1
ATOM 2034 C C . SER A 1 268 ? -16.580 11.191 19.475 1.00 33.41 268 SER A C 1
ATOM 2036 O O . SER A 1 268 ? -17.754 11.491 19.693 1.00 33.41 268 SER A O 1
ATOM 2038 N N . ILE A 1 269 ? -15.949 10.252 20.178 1.00 37.97 269 ILE A N 1
ATOM 2039 C CA . ILE A 1 269 ? -16.583 9.493 21.256 1.00 37.97 269 ILE A CA 1
ATOM 2040 C C . ILE A 1 269 ? -15.819 9.749 22.538 1.00 37.97 269 ILE A C 1
ATOM 2042 O O . ILE A 1 269 ? -14.595 9.620 22.601 1.00 37.97 269 ILE A O 1
ATOM 2046 N N . VAL A 1 270 ? -16.586 10.062 23.575 1.00 36.78 270 VAL A N 1
ATOM 2047 C CA . VAL A 1 270 ? -16.105 10.174 24.942 1.00 36.78 270 VAL A CA 1
ATOM 2048 C C . VAL A 1 270 ? -16.340 8.844 25.641 1.00 36.78 270 VAL A C 1
ATOM 2050 O O . VAL A 1 270 ? -17.417 8.592 26.169 1.00 36.78 270 VAL A O 1
ATOM 2053 N N . LEU A 1 271 ? -15.332 7.971 25.642 1.00 37.88 271 LEU A N 1
ATOM 2054 C CA . LEU A 1 271 ? -15.230 6.966 26.700 1.00 37.88 271 LEU A CA 1
ATOM 2055 C C . LEU A 1 271 ? -14.750 7.715 27.941 1.00 37.88 271 LEU A C 1
ATOM 2057 O O . LEU A 1 271 ? -13.574 8.045 28.032 1.00 37.88 271 LEU A O 1
ATOM 2061 N N . GLY A 1 272 ? -15.673 8.085 28.830 1.00 28.89 272 GLY A N 1
ATOM 2062 C CA . GLY A 1 272 ? -15.346 8.854 30.026 1.00 28.89 272 GLY A CA 1
ATOM 2063 C C . GLY A 1 272 ? -14.379 8.085 30.924 1.00 28.89 272 GLY A C 1
ATOM 2064 O O . GLY A 1 272 ? -14.708 7.010 31.418 1.00 28.89 272 GLY A O 1
ATOM 2065 N N . VAL A 1 273 ? -13.194 8.647 31.159 1.00 31.39 273 VAL A N 1
ATOM 2066 C CA . VAL A 1 273 ? -12.327 8.227 32.261 1.00 31.39 273 VAL A CA 1
ATOM 2067 C C . VAL A 1 273 ? -12.742 9.028 33.491 1.00 31.39 273 VAL A C 1
ATOM 2069 O O . VAL A 1 273 ? -12.367 10.190 33.653 1.00 31.39 273 VAL A O 1
ATOM 2072 N N . THR A 1 274 ? -13.538 8.426 34.372 1.00 30.95 274 THR A N 1
ATOM 2073 C CA . THR A 1 274 ? -13.722 8.975 35.718 1.00 30.95 274 THR A CA 1
ATOM 2074 C C . THR A 1 274 ? -12.406 8.787 36.468 1.00 30.95 274 THR A C 1
ATOM 2076 O O . THR A 1 274 ? -11.965 7.657 36.661 1.00 30.95 274 THR A O 1
ATOM 2079 N N . LYS A 1 275 ? -11.764 9.905 36.835 1.00 30.12 275 LYS A N 1
ATOM 2080 C CA . LYS A 1 275 ? -10.561 9.998 37.681 1.00 30.12 275 LYS A CA 1
ATOM 2081 C C . LYS A 1 275 ? -10.469 8.836 38.681 1.00 30.12 275 LYS A C 1
ATOM 2083 O O . LYS A 1 275 ? -11.296 8.745 39.586 1.00 30.12 275 LYS A O 1
ATOM 2088 N N . TYR A 1 276 ? -9.416 8.028 38.589 1.00 30.00 276 TYR A N 1
ATOM 2089 C CA . TYR A 1 276 ? -8.973 7.240 39.733 1.00 30.00 276 TYR A CA 1
ATOM 2090 C C . TYR A 1 276 ? -7.959 8.071 40.510 1.00 30.00 276 TYR A C 1
ATOM 2092 O O . TYR A 1 276 ? -6.832 8.283 40.067 1.00 30.00 276 TYR A O 1
ATOM 2100 N N . THR A 1 277 ? -8.367 8.560 41.677 1.00 24.91 277 THR A N 1
ATOM 2101 C CA . THR A 1 277 ? -7.414 8.969 42.705 1.00 24.91 277 THR A CA 1
ATOM 2102 C C . THR A 1 277 ? -6.764 7.689 43.216 1.00 24.91 277 THR A C 1
ATOM 2104 O O . THR A 1 277 ? -7.418 6.893 43.890 1.00 24.91 277 THR A O 1
ATOM 2107 N N . VAL A 1 278 ? -5.495 7.458 42.881 1.00 25.98 278 VAL A N 1
ATOM 2108 C CA . VAL A 1 278 ? -4.697 6.456 43.590 1.00 25.98 278 VAL A CA 1
ATOM 2109 C C . VAL A 1 278 ? -4.488 7.005 44.996 1.00 25.98 278 VAL A C 1
ATOM 2111 O O . VAL A 1 278 ? -3.700 7.922 45.212 1.00 25.98 278 VAL A O 1
ATOM 2114 N N . SER A 1 279 ? -5.257 6.486 45.951 1.00 24.92 279 SER A N 1
ATOM 2115 C CA . SER A 1 279 ? -4.904 6.580 47.361 1.00 24.92 279 SER A CA 1
ATOM 2116 C C . SER A 1 279 ? -3.621 5.774 47.534 1.00 24.92 279 SER A C 1
ATOM 2118 O O . SER A 1 279 ? -3.623 4.551 47.406 1.00 24.92 279 SER A O 1
ATOM 2120 N N . SER A 1 280 ? -2.512 6.471 47.763 1.00 30.09 280 SER A N 1
ATOM 2121 C CA . SER A 1 280 ? -1.302 5.870 48.309 1.00 30.09 280 SER A CA 1
ATOM 2122 C C . SER A 1 280 ? -1.612 5.422 49.738 1.00 30.09 280 SER A C 1
ATOM 2124 O O . SER A 1 280 ? -1.525 6.212 50.676 1.00 30.09 280 SER A O 1
ATOM 2126 N N . GLY A 1 281 ? -2.056 4.177 49.885 1.00 24.03 281 GLY A N 1
ATOM 2127 C CA . GLY A 1 281 ? -2.021 3.464 51.152 1.00 24.03 281 GLY A CA 1
ATOM 2128 C C . GLY A 1 281 ? -0.676 2.762 51.257 1.00 24.03 281 GLY A C 1
ATOM 2129 O O . GLY A 1 281 ? -0.416 1.833 50.497 1.00 24.03 281 GLY A O 1
ATOM 2130 N N . GLU A 1 282 ? 0.177 3.249 52.151 1.00 28.06 282 GLU A N 1
ATOM 2131 C CA . GLU A 1 282 ? 1.355 2.530 52.632 1.00 28.06 282 GLU A CA 1
ATOM 2132 C C . GLU A 1 282 ? 0.921 1.187 53.227 1.00 28.06 282 GLU A C 1
ATOM 2134 O O . GLU A 1 282 ? 0.052 1.197 54.096 1.00 28.06 282 GLU A O 1
ATOM 2139 N N . TRP A 1 283 ? 1.525 0.087 52.765 1.00 34.62 283 TRP A N 1
ATOM 2140 C CA . TRP A 1 283 ? 1.930 -1.090 53.549 1.00 34.62 283 TRP A CA 1
ATOM 2141 C C . TRP A 1 283 ? 3.056 -1.813 52.805 1.00 34.62 283 TRP A C 1
ATOM 2143 O O . TRP A 1 283 ? 2.888 -2.066 51.589 1.00 34.62 283 TRP A O 1
#

pLDDT: mean 75.84, std 25.52, range [24.03, 97.69]

Sequence (283 aa):
MQRVFQDWHAWLEEGILDLAVPMNYARESDDRVRTWFDGWVAWERRHQHRRGTVVGLGGYRNSPDATLAQIGRVRRVEGLDRLAGISLFSYRVPVAGPDGSESAPLAFAGERLLFLSAGTPDSPGAFASAAPLPRLPWVAAPGHGFLAGTVSAASRADADDVEVEIRRTGLFRTTRRVRTDATGFFGVARLAPGRYRVRLAGTRAAETETHVDVTAGNVGAPRSPVPPDEAGGKPGRALEARPGSRPDQGLASARATAAPRTVRPPDSIVLGVTKYTVSSGEW

Foldseek 3Di:
DDDPVCPVLVCQQLVVDQEAEDALAAQQVDPVSVVVSLVVLVVQLVRNHLHAYAYRYAQQQAALVSVLVSQVSLQDDDPPRHHPYYHQPDLQQRHHDPVRHRDDGDPHSVVVCVCLQCNDPVGGHVPVDDDPDDDSCCQVPNQFFKEKAFEDDPALVRLFQFKKWKWFDDDDIDIDIDGAHSRRIDMGTGHGFHKIKIATPPDDDPLRIFIWGTDTNYYTYTDAPDPPDPPDDDDDDDDDDDDDDDDDDDDDDDDPDPDPPPPDDPDHYYSDDDDDDPDPDDD